Protein AF-0000000067677022 (afdb_homodimer)

Solvent-accessible surface area (backbone atoms only — not comparable to full-atom values): 11210 Å² total; per-residue (Å²): 133,85,70,71,52,58,65,55,53,49,49,49,46,52,51,55,62,59,59,67,65,65,51,44,78,61,62,55,52,41,90,62,63,55,85,82,88,74,63,55,87,58,47,39,29,38,32,46,54,55,82,84,65,71,48,88,48,81,46,36,34,38,30,34,81,89,43,72,43,28,34,55,38,46,41,64,68,52,53,52,34,52,50,51,52,51,49,53,50,48,52,50,19,58,64,52,58,103,135,85,71,71,52,58,66,55,53,50,50,49,46,52,51,56,62,59,58,68,65,64,51,44,79,64,60,54,53,41,89,59,63,54,86,81,87,75,62,54,88,58,46,40,28,37,32,45,54,56,78,84,64,70,48,89,49,81,46,36,32,39,30,34,82,90,42,74,42,28,34,57,39,46,41,64,68,54,54,51,36,52,50,50,52,50,50,52,49,49,51,49,19,58,65,53,59,101

Nearest PDB structures (foldseek):
  7t1e-assembly2_D  TM=8.995E-01  e=7.160E-05  Homo sapiens
  7sta-assembly3_C  TM=8.574E-01  e=5.242E-04  Homo sapiens
  2mp1-assembly1_A  TM=7.870E-01  e=3.294E-04  Homo sapiens
  4r9w-assembly1_B-2  TM=7.849E-01  e=3.361E-03  Homo sapiens
  6wzl-assembly1_F  TM=7.356E-01  e=2.630E-02  Macaca fascicularis

Sequence (196 aa):
EDMLPIRAVVVIALTVCLTANTSAAYRYCCRRYMIGRLPCSAIKGYSVPTVTEMCPINAIIIHTKKGKACTNPALKWVMDCVDRIRNKAWKIHQRSSQEDMLPIRAVVVIALTVCLTANTSAAYRYCCRRYMIGRLPCSAIKGYSVPTVTEMCPINAIIIHTKKGKACTNPALKWVMDCVDRIRNKAWKIHQRSSQ

pLDDT: mean 82.69, std 17.52, range [36.59, 98.56]

Structure (mmCIF, N/CA/C/O backbone):
data_AF-0000000067677022-model_v1
#
loop_
_entity.id
_entity.type
_entity.pdbx_description
1 polymer 'Chemokine interleukin-8-like domain-containing protein'
#
loop_
_atom_site.group_PDB
_atom_site.id
_atom_site.type_symbol
_atom_site.label_atom_id
_atom_site.label_alt_id
_atom_site.label_comp_id
_atom_site.label_asym_id
_atom_site.label_entity_id
_atom_site.label_seq_id
_atom_site.pdbx_PDB_ins_code
_atom_site.Cartn_x
_atom_site.Cartn_y
_atom_site.Cartn_z
_atom_site.occupancy
_atom_site.B_iso_or_equiv
_atom_site.auth_seq_id
_atom_site.auth_comp_id
_atom_site.auth_asym_id
_atom_site.auth_atom_id
_atom_site.pdbx_PDB_model_num
ATOM 1 N N . GLU A 1 1 ? -16.844 39.812 25.328 1 37.75 1 GLU A N 1
ATOM 2 C CA . GLU A 1 1 ? -17.031 38.406 25.109 1 37.75 1 GLU A CA 1
ATOM 3 C C . GLU A 1 1 ? -17.062 38.062 23.625 1 37.75 1 GLU A C 1
ATOM 5 O O . GLU A 1 1 ? -17.984 38.438 22.906 1 37.75 1 GLU A O 1
ATOM 10 N N . ASP A 1 2 ? -15.984 38.312 22.891 1 44.06 2 ASP A N 1
ATOM 11 C CA . ASP A 1 2 ? -15.656 38.344 21.469 1 44.06 2 ASP A CA 1
ATOM 12 C C . ASP A 1 2 ? -15.961 36.969 20.828 1 44.06 2 ASP A C 1
ATOM 14 O O . ASP A 1 2 ? -15.273 36 21.094 1 44.06 2 ASP A O 1
ATOM 18 N N . MET A 1 3 ? -17.297 36.594 20.75 1 47.19 3 MET A N 1
ATOM 19 C CA . MET A 1 3 ? -17.828 35.438 20.047 1 47.19 3 MET A CA 1
ATOM 20 C C . MET A 1 3 ? -17.234 35.312 18.641 1 47.19 3 MET A C 1
ATOM 22 O O . MET A 1 3 ? -17.344 36.281 17.844 1 47.19 3 MET A O 1
ATOM 26 N N . LEU A 1 4 ? -16.109 34.781 18.469 1 55.12 4 LEU A N 1
ATOM 27 C CA . LEU A 1 4 ? -15.711 34.469 17.109 1 55.12 4 LEU A CA 1
ATOM 28 C C . LEU A 1 4 ? -16.906 34 16.281 1 55.12 4 LEU A C 1
ATOM 30 O O . LEU A 1 4 ? -17.688 33.156 16.734 1 55.12 4 LEU A O 1
ATOM 34 N N . PRO A 1 5 ? -17.312 34.75 15.273 1 63.59 5 PRO A N 1
ATOM 35 C CA . PRO A 1 5 ? -18.562 34.531 14.531 1 63.59 5 PRO A CA 1
ATOM 36 C C . PRO A 1 5 ? -18.688 33.094 14.016 1 63.59 5 PRO A C 1
ATOM 38 O O . PRO A 1 5 ? -17.672 32.5 13.633 1 63.59 5 PRO A O 1
ATOM 41 N N . ILE A 1 6 ? -19.734 32.438 14.516 1 60.81 6 ILE A N 1
ATOM 42 C CA . ILE A 1 6 ? -20.156 31.094 14.109 1 60.81 6 ILE A CA 1
ATOM 43 C C . ILE A 1 6 ? -19.859 30.906 12.625 1 60.81 6 ILE A C 1
ATOM 45 O O . ILE A 1 6 ? -19.484 29.797 12.195 1 60.81 6 ILE A O 1
ATOM 49 N N . ARG A 1 7 ? -19.984 32.062 11.953 1 61.5 7 ARG A N 1
ATOM 50 C CA . ARG A 1 7 ? -19.719 32.031 10.523 1 61.5 7 ARG A CA 1
ATOM 51 C C . ARG A 1 7 ? -18.266 31.641 10.25 1 61.5 7 ARG A C 1
ATOM 53 O O . ARG A 1 7 ? -17.984 30.875 9.32 1 61.5 7 ARG A O 1
ATOM 60 N N . ALA A 1 8 ? -17.453 32.156 11.078 1 64.44 8 ALA A N 1
ATOM 61 C CA . ALA A 1 8 ? -16.031 31.875 10.883 1 64.44 8 ALA A CA 1
ATOM 62 C C . ALA A 1 8 ? -15.703 30.422 11.195 1 64.44 8 ALA A C 1
ATOM 64 O O . ALA A 1 8 ? -14.922 29.797 10.484 1 64.44 8 ALA A O 1
ATOM 65 N N . VAL A 1 9 ? -16.375 29.938 12.18 1 62.91 9 VAL A N 1
ATOM 66 C CA . VAL A 1 9 ? -16.109 28.562 12.594 1 62.91 9 VAL A CA 1
ATOM 67 C C . VAL A 1 9 ? -16.641 27.594 11.531 1 62.91 9 VAL A C 1
ATOM 69 O O . VAL A 1 9 ? -15.984 26.594 11.219 1 62.91 9 VAL A O 1
ATOM 72 N N . VAL A 1 10 ? -17.75 28.031 10.969 1 64.56 10 VAL A N 1
ATOM 73 C CA . VAL A 1 10 ? -18.344 27.172 9.953 1 64.56 10 VAL A CA 1
ATOM 74 C C . VAL A 1 10 ? -17.453 27.156 8.711 1 64.56 10 VAL A C 1
ATOM 76 O O . VAL A 1 10 ? -17.25 26.094 8.117 1 64.56 10 VAL A O 1
ATOM 79 N N . VAL A 1 11 ? -16.953 28.312 8.406 1 64.25 11 VAL A N 1
ATOM 80 C CA . VAL A 1 11 ? -16.109 28.406 7.223 1 64.25 11 VAL A CA 1
ATOM 81 C C . VAL A 1 11 ? -14.82 27.609 7.453 1 64.25 11 VAL A C 1
ATOM 83 O O . VAL A 1 11 ? -14.352 26.906 6.562 1 64.25 11 VAL A O 1
ATOM 86 N N . ILE A 1 12 ? -14.352 27.719 8.664 1 63.91 12 ILE A N 1
ATOM 87 C CA . ILE A 1 12 ? -13.109 27.016 8.961 1 63.91 12 ILE A CA 1
ATOM 88 C C . ILE A 1 12 ? -13.352 25.5 8.938 1 63.91 12 ILE A C 1
ATOM 90 O O . ILE A 1 12 ? -12.547 24.75 8.391 1 63.91 12 ILE A O 1
ATOM 94 N N . ALA A 1 13 ? -14.492 25.234 9.531 1 62.5 13 ALA A N 1
ATOM 95 C CA . ALA A 1 13 ? -14.812 23.812 9.547 1 62.5 13 ALA A CA 1
ATOM 96 C C . ALA A 1 13 ? -15 23.281 8.133 1 62.5 13 ALA A C 1
ATOM 98 O O . ALA A 1 13 ? -14.531 22.188 7.816 1 62.5 13 ALA A O 1
ATOM 99 N N . LEU A 1 14 ? -15.641 24.047 7.336 1 60.78 14 LEU A N 1
ATOM 100 C CA . LEU A 1 14 ? -15.883 23.625 5.961 1 60.78 14 LEU A CA 1
ATOM 101 C C . LEU A 1 14 ? -14.586 23.562 5.168 1 60.78 14 LEU A C 1
ATOM 103 O O . LEU A 1 14 ? -14.383 22.656 4.367 1 60.78 14 LEU A O 1
ATOM 107 N N . THR A 1 15 ? -13.719 24.531 5.379 1 62.25 15 THR A N 1
ATOM 108 C CA . THR A 1 15 ? -12.461 24.562 4.641 1 62.25 15 THR A CA 1
ATOM 109 C C . THR A 1 15 ? -11.555 23.406 5.047 1 62.25 15 THR A C 1
ATOM 111 O O . THR A 1 15 ? -10.883 22.812 4.207 1 62.25 15 THR A O 1
ATOM 114 N N . VAL A 1 16 ? -11.578 23.109 6.312 1 59.16 16 VAL A N 1
ATOM 115 C CA . VAL A 1 16 ? -10.711 22.031 6.789 1 59.16 16 VAL A CA 1
ATOM 116 C C . VAL A 1 16 ? -11.188 20.703 6.23 1 59.16 16 VAL A C 1
ATOM 118 O O . VAL A 1 16 ? -10.375 19.859 5.832 1 59.16 16 VAL A O 1
ATOM 121 N N . CYS A 1 17 ? -12.445 20.516 6.109 1 57.56 17 CYS A N 1
ATOM 122 C CA . CYS A 1 17 ? -13.016 19.266 5.594 1 57.56 17 CYS A CA 1
ATOM 123 C C . CYS A 1 17 ? -12.695 19.109 4.109 1 57.56 17 CYS A C 1
ATOM 125 O O . CYS A 1 17 ? -12.516 17.984 3.633 1 57.56 17 CYS A O 1
ATOM 127 N N . LEU A 1 18 ? -12.656 20.188 3.404 1 55.69 18 LEU A N 1
ATOM 128 C CA . LEU A 1 18 ? -12.422 20.125 1.967 1 55.69 18 LEU A CA 1
ATOM 129 C C . LEU A 1 18 ? -10.953 19.828 1.668 1 55.69 18 LEU A C 1
ATOM 131 O O . LEU A 1 18 ? -10.641 19.188 0.662 1 55.69 18 LEU A O 1
ATOM 135 N N . THR A 1 19 ? -10.07 20.266 2.412 1 53.69 19 THR A N 1
ATOM 136 C CA . THR A 1 19 ? -8.664 20.047 2.078 1 53.69 19 THR A CA 1
ATOM 137 C C . THR A 1 19 ? -8.234 18.641 2.449 1 53.69 19 THR A C 1
ATOM 139 O O . THR A 1 19 ? -7.137 18.203 2.09 1 53.69 19 THR A O 1
ATOM 142 N N . ALA A 1 20 ? -8.961 17.922 3.199 1 52.22 20 ALA A N 1
ATOM 143 C CA . ALA A 1 20 ? -8.539 16.594 3.637 1 52.22 20 ALA A CA 1
ATOM 144 C C . ALA A 1 20 ? -8.453 15.625 2.459 1 52.22 20 ALA A C 1
ATOM 146 O O . ALA A 1 20 ? -7.652 14.688 2.475 1 52.22 20 ALA A O 1
ATOM 147 N N . ASN A 1 21 ? -9.195 15.867 1.348 1 48.59 21 ASN A N 1
ATOM 148 C CA . ASN A 1 21 ? -9.227 14.891 0.268 1 48.59 21 ASN A CA 1
ATOM 149 C C . ASN A 1 21 ? -8.141 15.156 -0.767 1 48.59 21 ASN A C 1
ATOM 151 O O . ASN A 1 21 ? -7.945 14.367 -1.689 1 48.59 21 ASN A O 1
ATOM 155 N N . THR A 1 22 ? -7.723 16.328 -0.951 1 48.19 22 THR A N 1
ATOM 156 C CA . THR A 1 22 ? -6.879 16.625 -2.102 1 48.19 22 THR A CA 1
ATOM 157 C C . THR A 1 22 ? -5.527 15.93 -1.979 1 48.19 22 THR A C 1
ATOM 159 O O . THR A 1 22 ? -4.711 15.977 -2.9 1 48.19 22 THR A O 1
ATOM 162 N N . SER A 1 23 ? -5.148 15.383 -0.915 1 50.53 23 SER A N 1
ATOM 163 C CA . SER A 1 23 ? -3.779 14.938 -0.681 1 50.53 23 SER A CA 1
ATOM 164 C C . SER A 1 23 ? -3.486 13.633 -1.426 1 50.53 23 SER A C 1
ATOM 166 O O . SER A 1 23 ? -2.408 13.055 -1.273 1 50.53 23 SER A O 1
ATOM 168 N N . ALA A 1 24 ? -4.395 13.359 -2.287 1 50.84 24 ALA A N 1
ATOM 169 C CA . ALA A 1 24 ? -4.141 12.047 -2.877 1 50.84 24 ALA A CA 1
ATOM 170 C C . ALA A 1 24 ? -2.881 12.062 -3.736 1 50.84 24 ALA A C 1
ATOM 172 O O . ALA A 1 24 ? -2.088 11.117 -3.705 1 50.84 24 ALA A O 1
ATOM 173 N N . ALA A 1 25 ? -2.779 13.062 -4.805 1 50.62 25 ALA A N 1
ATOM 174 C CA . ALA A 1 25 ? -1.657 13.148 -5.738 1 50.62 25 ALA A CA 1
ATOM 175 C C . ALA A 1 25 ? -0.325 13.156 -4.996 1 50.62 25 ALA A C 1
ATOM 177 O O . ALA A 1 25 ? 0.608 12.445 -5.375 1 50.62 25 ALA A O 1
ATOM 178 N N . TYR A 1 26 ? -0.354 13.922 -3.941 1 56.69 26 TYR A N 1
ATOM 179 C CA . TYR A 1 26 ? 0.865 14.102 -3.16 1 56.69 26 TYR A CA 1
ATOM 180 C C . TYR A 1 26 ? 1.095 12.906 -2.236 1 56.69 26 TYR A C 1
ATOM 182 O O . TYR A 1 26 ? 2.188 12.742 -1.688 1 56.69 26 TYR A O 1
ATOM 190 N N . ARG A 1 27 ? 0.099 12.078 -2.537 1 73.69 27 ARG A N 1
ATOM 191 C CA . ARG A 1 27 ? 0.034 10.953 -1.607 1 73.69 27 ARG A CA 1
ATOM 192 C C . ARG A 1 27 ? 1.041 9.875 -1.985 1 73.69 27 ARG A C 1
ATOM 194 O O . ARG A 1 27 ? 1.564 9.172 -1.116 1 73.69 27 ARG A O 1
ATOM 201 N N . TYR A 1 28 ? 1.583 10.086 -3.322 1 84.94 28 TYR A N 1
ATOM 202 C CA . TYR A 1 28 ? 2.521 9.039 -3.721 1 84.94 28 TYR A CA 1
ATOM 203 C C . TYR A 1 28 ? 3.863 9.641 -4.129 1 84.94 28 TYR A C 1
ATOM 205 O O . TYR A 1 28 ? 4.492 9.18 -5.082 1 84.94 28 TYR A O 1
ATOM 213 N N . CYS A 1 29 ? 4.254 10.734 -3.619 1 87.94 29 CYS A N 1
ATOM 214 C CA . CYS A 1 29 ? 5.547 11.359 -3.859 1 87.94 29 CYS A CA 1
ATOM 215 C C . CYS A 1 29 ? 6.219 11.75 -2.547 1 87.94 29 CYS A C 1
ATOM 217 O O . CYS A 1 29 ? 5.586 12.352 -1.677 1 87.94 29 CYS A O 1
ATOM 219 N N . CYS A 1 30 ? 7.555 11.445 -2.549 1 91.19 30 CYS A N 1
ATOM 220 C CA . CYS A 1 30 ? 8.305 11.664 -1.319 1 91.19 30 CYS A CA 1
ATOM 221 C C . CYS A 1 30 ? 9.266 12.836 -1.471 1 91.19 30 CYS A C 1
ATOM 223 O O . CYS A 1 30 ? 9.836 13.047 -2.545 1 91.19 30 CYS A O 1
ATOM 225 N N . ARG A 1 31 ? 9.383 13.57 -0.47 1 91.62 31 ARG A N 1
ATOM 226 C CA . ARG A 1 31 ? 10.344 14.672 -0.457 1 91.62 31 ARG A CA 1
ATOM 227 C C . ARG A 1 31 ? 11.422 14.445 0.596 1 91.62 31 ARG A C 1
ATOM 229 O O . ARG A 1 31 ? 12.461 15.102 0.575 1 91.62 31 ARG A O 1
ATOM 236 N N . ARG A 1 32 ? 11.109 13.539 1.513 1 93.56 32 ARG A N 1
ATOM 237 C CA . ARG A 1 32 ? 12.047 13.195 2.57 1 93.56 32 ARG A CA 1
ATOM 238 C C . ARG A 1 32 ? 11.906 11.727 2.965 1 93.56 32 ARG A C 1
ATOM 240 O O . ARG A 1 32 ? 10.859 11.117 2.756 1 93.56 32 ARG A O 1
ATOM 247 N N . TYR A 1 33 ? 12.953 11.188 3.52 1 94.94 33 TYR A N 1
ATOM 248 C CA . TYR A 1 33 ? 12.93 9.82 4.008 1 94.94 33 TYR A CA 1
ATOM 249 C C . TYR A 1 33 ? 12.625 9.773 5.5 1 94.94 33 TYR A C 1
ATOM 251 O O . TYR A 1 33 ? 12.961 10.703 6.238 1 94.94 33 TYR A O 1
ATOM 259 N N . MET A 1 34 ? 11.898 8.703 5.848 1 95.12 34 MET A N 1
ATOM 260 C CA . MET A 1 34 ? 11.734 8.445 7.273 1 95.12 34 MET A CA 1
ATOM 261 C C . MET A 1 34 ? 13.078 8.219 7.949 1 95.12 34 MET A C 1
ATOM 263 O O . MET A 1 34 ? 14.016 7.723 7.32 1 95.12 34 MET A O 1
ATOM 267 N N . ILE A 1 35 ? 13.109 8.555 9.188 1 93.44 35 ILE A N 1
ATOM 268 C CA . ILE A 1 35 ? 14.32 8.328 9.961 1 93.44 35 ILE A CA 1
ATOM 269 C C . ILE A 1 35 ? 14.25 6.98 10.672 1 93.44 35 ILE A C 1
ATOM 271 O O . ILE A 1 35 ? 13.242 6.672 11.32 1 93.44 35 ILE A O 1
ATOM 275 N N . GLY A 1 36 ? 15.305 6.152 10.5 1 93.56 36 GLY A N 1
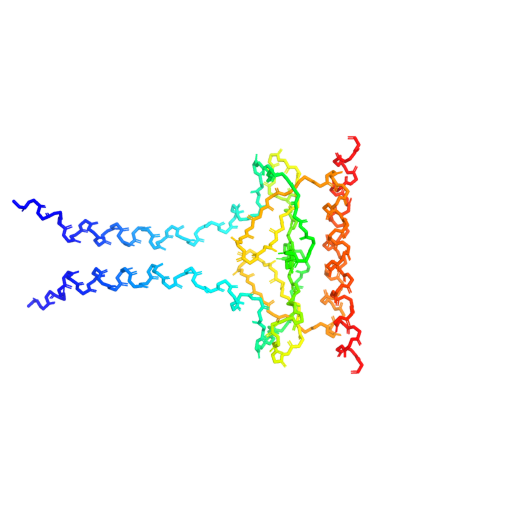ATOM 276 C CA . GLY A 1 36 ? 15.359 4.867 11.18 1 93.56 36 GLY A CA 1
ATOM 277 C C . GLY A 1 36 ? 14.789 3.73 10.359 1 93.56 36 GLY A C 1
ATOM 278 O O . GLY A 1 36 ? 14.734 3.816 9.125 1 93.56 36 GLY A O 1
ATOM 279 N N . ARG A 1 37 ? 14.688 2.531 11.148 1 93.88 37 ARG A N 1
ATOM 280 C CA . ARG A 1 37 ? 14.164 1.329 10.508 1 93.88 37 ARG A CA 1
ATOM 281 C C . ARG A 1 37 ? 12.93 0.809 11.242 1 93.88 37 ARG A C 1
ATOM 283 O O . ARG A 1 37 ? 12.766 1.058 12.438 1 93.88 37 ARG A O 1
ATOM 290 N N . LEU A 1 38 ? 11.984 0.223 10.484 1 95.44 38 LEU A N 1
ATOM 291 C CA . LEU A 1 38 ? 10.789 -0.416 11.031 1 95.44 38 LEU A CA 1
ATOM 292 C C . LEU A 1 38 ? 10.852 -1.929 10.844 1 95.44 38 LEU A C 1
ATOM 294 O O . LEU A 1 38 ? 11.359 -2.412 9.828 1 95.44 38 LEU A O 1
ATOM 298 N N . PRO A 1 39 ? 10.406 -2.568 11.961 1 95.94 39 PRO A N 1
ATOM 299 C CA . PRO A 1 39 ? 10.266 -4.008 11.734 1 95.94 39 PRO A CA 1
ATOM 300 C C . PRO A 1 39 ? 9.258 -4.328 10.633 1 95.94 39 PRO A C 1
ATOM 302 O O . PRO A 1 39 ? 8.227 -3.666 10.516 1 95.94 39 PRO A O 1
ATOM 305 N N . CYS A 1 40 ? 9.562 -5.289 9.828 1 96.81 40 CYS A N 1
ATOM 306 C CA . CYS A 1 40 ? 8.719 -5.664 8.703 1 96.81 40 CYS A CA 1
ATOM 307 C C . CYS A 1 40 ? 7.312 -6.027 9.18 1 96.81 40 CYS A C 1
ATOM 309 O O . CYS A 1 40 ? 6.34 -5.863 8.438 1 96.81 40 CYS A O 1
ATOM 311 N N . SER A 1 41 ? 7.207 -6.516 10.406 1 93.69 41 SER A N 1
ATOM 312 C CA . SER A 1 41 ? 5.914 -6.941 10.945 1 93.69 41 SER A CA 1
ATOM 313 C C . SER A 1 41 ? 4.973 -5.758 11.117 1 93.69 41 SER A C 1
ATOM 315 O O . SER A 1 41 ? 3.752 -5.93 11.164 1 93.69 41 SER A O 1
ATOM 317 N N . ALA A 1 42 ? 5.605 -4.59 11.234 1 93.62 42 ALA A N 1
ATOM 318 C CA . ALA A 1 42 ? 4.797 -3.389 11.414 1 93.62 42 ALA A CA 1
ATOM 319 C C . ALA A 1 42 ? 4.305 -2.852 10.078 1 93.62 42 ALA A C 1
ATOM 321 O O . ALA A 1 42 ? 3.475 -1.938 10.031 1 93.62 42 ALA A O 1
ATOM 322 N N . ILE A 1 43 ? 4.773 -3.334 9.016 1 95.38 43 ILE A N 1
ATOM 323 C CA . ILE A 1 43 ? 4.469 -2.84 7.676 1 95.38 43 ILE A CA 1
ATOM 324 C C . ILE A 1 43 ? 3.383 -3.703 7.043 1 95.38 43 ILE A C 1
ATOM 326 O O . ILE A 1 43 ? 3.533 -4.922 6.934 1 95.38 43 ILE A O 1
ATOM 330 N N . LYS A 1 44 ? 2.287 -3.076 6.605 1 93.94 44 LYS A N 1
ATOM 331 C CA . LYS A 1 44 ? 1.133 -3.787 6.066 1 93.94 44 LYS A CA 1
ATOM 332 C C . LYS A 1 44 ? 1.187 -3.842 4.539 1 93.94 44 LYS A C 1
ATOM 334 O O . LYS A 1 44 ? 0.527 -4.68 3.92 1 93.94 44 LYS A O 1
ATOM 339 N N . GLY A 1 45 ? 1.908 -3.008 3.959 1 96.25 45 GLY A N 1
ATOM 340 C CA . GLY A 1 45 ? 1.99 -2.859 2.516 1 96.25 45 GLY A CA 1
ATOM 341 C C . GLY A 1 45 ? 2.893 -1.719 2.082 1 96.25 45 GLY A C 1
ATOM 342 O O . GLY A 1 45 ? 3.613 -1.146 2.902 1 96.25 45 GLY A O 1
ATOM 343 N N . TYR A 1 46 ? 2.902 -1.459 0.81 1 96.5 46 TYR A N 1
ATOM 344 C CA . TYR A 1 46 ? 3.74 -0.383 0.291 1 96.5 46 TYR A CA 1
ATOM 345 C C . TYR A 1 46 ? 3.242 0.087 -1.071 1 96.5 46 TYR A C 1
ATOM 347 O O . TYR A 1 46 ? 2.404 -0.569 -1.692 1 96.5 46 TYR A O 1
ATOM 355 N N . SER A 1 47 ? 3.686 1.239 -1.38 1 95.81 47 SER A N 1
ATOM 356 C CA . SER A 1 47 ? 3.432 1.808 -2.699 1 95.81 47 SER A CA 1
ATOM 357 C C . SER A 1 47 ? 4.719 2.314 -3.342 1 95.81 47 SER A C 1
ATOM 359 O O . SER A 1 47 ? 5.66 2.695 -2.641 1 95.81 47 SER A O 1
ATOM 361 N N . VAL A 1 48 ? 4.746 2.252 -4.582 1 95.25 48 VAL A N 1
ATOM 362 C CA . VAL A 1 48 ? 5.879 2.727 -5.375 1 95.25 48 VAL A CA 1
ATOM 363 C C . VAL A 1 48 ? 5.422 3.854 -6.301 1 95.25 48 VAL A C 1
ATOM 365 O O . VAL A 1 48 ? 4.473 3.688 -7.07 1 95.25 48 VAL A O 1
ATOM 368 N N . PRO A 1 49 ? 6.047 5.109 -6.102 1 85.81 49 PRO A N 1
ATOM 369 C CA . PRO A 1 49 ? 5.695 6.223 -6.988 1 85.81 49 PRO A CA 1
ATOM 370 C C . PRO A 1 49 ? 5.938 5.902 -8.461 1 85.81 49 PRO A C 1
ATOM 372 O O . PRO A 1 49 ? 6.898 5.199 -8.797 1 85.81 49 PRO A O 1
ATOM 375 N N . THR A 1 50 ? 5.082 6.289 -9.258 1 76.56 50 THR A N 1
ATOM 376 C CA . THR A 1 50 ? 5.234 6.121 -10.703 1 76.56 50 THR A CA 1
ATOM 377 C C . THR A 1 50 ? 6.191 7.168 -11.266 1 76.56 50 THR A C 1
ATOM 379 O O . THR A 1 50 ? 6.359 8.242 -10.688 1 76.56 50 THR A O 1
ATOM 382 N N . VAL A 1 51 ? 6.816 6.727 -12.297 1 68.62 51 VAL A N 1
ATOM 383 C CA . VAL A 1 51 ? 7.773 7.59 -12.977 1 68.62 51 VAL A CA 1
ATOM 384 C C . VAL A 1 51 ? 7.098 8.898 -13.383 1 68.62 51 VAL A C 1
ATOM 386 O O . VAL A 1 51 ? 7.742 9.945 -13.438 1 68.62 51 VAL A O 1
ATOM 389 N N . THR A 1 52 ? 5.848 8.742 -13.492 1 66.94 52 THR A N 1
ATOM 390 C CA . THR A 1 52 ? 5.148 9.914 -14.008 1 66.94 52 THR A CA 1
ATOM 391 C C . THR A 1 52 ? 5.078 11.016 -12.953 1 66.94 52 THR A C 1
ATOM 393 O O . THR A 1 52 ? 4.863 12.188 -13.273 1 66.94 52 THR A O 1
ATOM 396 N N . GLU A 1 53 ? 5.348 10.805 -11.812 1 71.56 53 GLU A N 1
ATOM 397 C CA . GLU A 1 53 ? 5.184 11.766 -10.719 1 71.56 53 GLU A CA 1
ATOM 398 C C . GLU A 1 53 ? 6.414 12.656 -10.578 1 71.56 53 GLU A C 1
ATOM 400 O O . GLU A 1 53 ? 6.352 13.719 -9.953 1 71.56 53 GLU A O 1
ATOM 405 N N . MET A 1 54 ? 7.414 12.516 -11.367 1 81 54 MET A N 1
ATOM 406 C CA . MET A 1 54 ? 8.625 13.328 -11.312 1 81 54 MET A CA 1
ATOM 407 C C . MET A 1 54 ? 8.945 13.742 -9.883 1 81 54 MET A C 1
ATOM 409 O O . MET A 1 54 ? 9.117 14.93 -9.602 1 81 54 M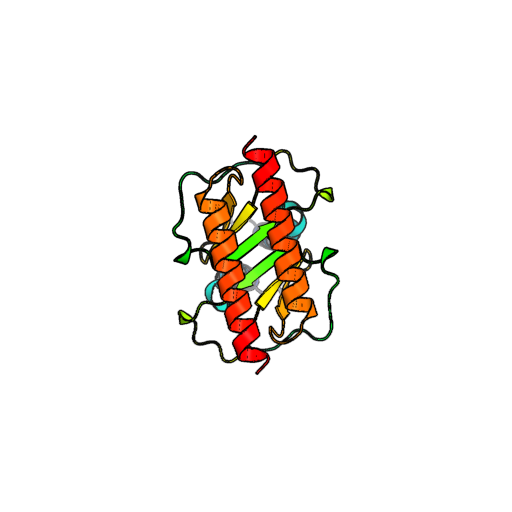ET A O 1
ATOM 413 N N . CYS A 1 55 ? 9.008 12.867 -8.945 1 87.69 55 CYS A N 1
ATOM 414 C CA . CYS A 1 55 ? 9.312 13.102 -7.539 1 87.69 55 CYS A CA 1
ATOM 415 C C . CYS A 1 55 ? 10.781 13.453 -7.344 1 87.69 55 CYS A C 1
ATOM 417 O O . CYS A 1 55 ? 11.641 12.992 -8.094 1 87.69 55 CYS A O 1
ATOM 419 N N . PRO A 1 56 ? 11.141 14.289 -6.445 1 89.75 56 PRO A N 1
ATOM 420 C CA . PRO A 1 56 ? 12.516 14.734 -6.254 1 89.75 56 PRO A CA 1
ATOM 421 C C . PRO A 1 56 ? 13.453 13.609 -5.816 1 89.75 56 PRO A C 1
ATOM 423 O O . PRO A 1 56 ? 14.656 13.672 -6.055 1 89.75 56 PRO A O 1
ATOM 426 N N . ILE A 1 57 ? 12.93 12.57 -5.145 1 92.38 57 ILE A N 1
ATOM 427 C CA . ILE A 1 57 ? 13.781 11.477 -4.68 1 92.38 57 ILE A CA 1
ATOM 428 C C . ILE A 1 57 ? 13.133 10.141 -5.027 1 92.38 57 ILE A C 1
ATOM 430 O O . ILE A 1 57 ? 11.906 10.047 -5.137 1 92.38 57 ILE A O 1
ATOM 434 N N . ASN A 1 58 ? 13.953 9.133 -5.203 1 93.56 58 ASN A N 1
ATOM 435 C CA . ASN A 1 58 ? 13.469 7.75 -5.246 1 93.56 58 ASN A CA 1
ATOM 436 C C . ASN A 1 58 ? 13.039 7.266 -3.867 1 93.56 58 ASN A C 1
ATOM 438 O O . ASN A 1 58 ? 13.703 7.559 -2.867 1 93.56 58 ASN A O 1
ATOM 442 N N . ALA A 1 59 ? 11.867 6.602 -3.803 1 95.62 59 ALA A N 1
ATOM 443 C CA . ALA A 1 59 ? 11.406 6.152 -2.492 1 95.62 59 ALA A CA 1
ATOM 444 C C . ALA A 1 59 ? 10.453 4.969 -2.625 1 95.62 59 ALA A C 1
ATOM 446 O O . ALA A 1 59 ? 9.883 4.738 -3.693 1 95.62 59 ALA A O 1
ATOM 447 N N . ILE A 1 60 ? 10.375 4.23 -1.657 1 96.44 60 ILE A N 1
ATOM 448 C CA . ILE A 1 60 ? 9.297 3.273 -1.414 1 96.44 60 ILE A CA 1
ATOM 449 C C . ILE A 1 60 ? 8.461 3.73 -0.221 1 96.44 60 ILE A C 1
ATOM 451 O O . ILE A 1 60 ? 9 4.031 0.846 1 96.44 60 ILE A O 1
ATOM 455 N N . ILE A 1 61 ? 7.211 3.865 -0.452 1 96.12 61 ILE A N 1
ATOM 456 C CA . ILE A 1 61 ? 6.312 4.324 0.602 1 96.12 61 ILE A CA 1
ATOM 457 C C . ILE A 1 61 ? 5.734 3.123 1.346 1 96.12 61 ILE A C 1
ATOM 459 O O . ILE A 1 61 ? 4.961 2.346 0.778 1 96.12 61 ILE A O 1
ATOM 463 N N . ILE A 1 62 ? 6.125 2.975 2.602 1 96.25 62 ILE A N 1
ATOM 464 C CA . ILE A 1 62 ? 5.605 1.864 3.393 1 96.25 62 ILE A CA 1
ATOM 465 C C . ILE A 1 62 ? 4.332 2.299 4.121 1 96.25 62 ILE A C 1
ATOM 467 O O . ILE A 1 62 ? 4.199 3.461 4.508 1 96.25 62 ILE A O 1
ATOM 471 N N . HIS A 1 63 ? 3.402 1.389 4.273 1 93.44 63 HIS A N 1
ATOM 472 C CA . HIS A 1 63 ? 2.135 1.604 4.961 1 93.44 63 HIS A CA 1
ATOM 473 C C . HIS A 1 63 ? 2.096 0.856 6.289 1 93.44 63 HIS A C 1
ATOM 475 O O . HIS A 1 63 ? 2.303 -0.358 6.332 1 93.44 63 HIS A O 1
ATOM 481 N N . THR A 1 64 ? 1.881 1.579 7.328 1 92.25 64 THR A N 1
ATOM 482 C CA . THR A 1 64 ? 1.722 0.999 8.656 1 92.25 64 THR A CA 1
ATOM 483 C C . THR A 1 64 ? 0.366 1.371 9.25 1 92.25 64 THR A C 1
ATOM 485 O O . THR A 1 64 ? -0.365 2.184 8.68 1 92.25 64 THR A O 1
ATOM 488 N N . LYS A 1 65 ? 0.067 0.745 10.328 1 86.44 65 LYS A N 1
ATOM 489 C CA . LYS A 1 65 ? -1.166 1.099 11.031 1 86.44 65 LYS A CA 1
ATOM 490 C C . LYS A 1 65 ? -1.169 2.57 11.43 1 86.44 65 LYS A C 1
ATOM 492 O O . LYS A 1 65 ? -2.229 3.193 11.516 1 86.44 65 LYS A O 1
ATOM 497 N N . LYS A 1 66 ? 0.066 3.113 11.594 1 85 66 LYS A N 1
ATOM 498 C CA . LYS A 1 66 ? 0.212 4.484 12.07 1 85 66 LYS A CA 1
ATOM 499 C C . LYS A 1 66 ? 0.261 5.473 10.906 1 85 66 LYS A C 1
ATOM 501 O O . LYS A 1 66 ? 0.296 6.684 11.109 1 85 66 LYS A O 1
ATOM 506 N N . GLY A 1 67 ? 0.291 5.066 9.719 1 87.12 67 GLY A N 1
ATOM 507 C CA . GLY A 1 67 ? 0.36 5.934 8.555 1 87.12 67 GLY A CA 1
ATOM 508 C C . GLY A 1 67 ? 1.392 5.48 7.539 1 87.12 67 GLY A C 1
ATOM 509 O O . GLY A 1 67 ? 1.783 4.312 7.52 1 87.12 67 GLY A O 1
ATOM 510 N N . LYS A 1 68 ? 1.662 6.402 6.645 1 90.06 68 LYS A N 1
ATOM 511 C CA . LYS A 1 68 ? 2.633 6.137 5.586 1 90.06 68 LYS A CA 1
ATOM 512 C C . LYS A 1 68 ? 3.984 6.77 5.91 1 90.06 68 LYS A C 1
ATOM 514 O O . LYS A 1 68 ? 4.055 7.738 6.668 1 90.06 68 LYS A O 1
ATOM 519 N N . ALA A 1 69 ? 5.055 6.191 5.375 1 93.56 69 ALA A N 1
ATOM 520 C CA . ALA A 1 69 ? 6.402 6.727 5.539 1 93.56 69 ALA A CA 1
ATOM 521 C C . ALA A 1 69 ? 7.242 6.488 4.289 1 93.56 69 ALA A C 1
ATOM 523 O O . ALA A 1 69 ? 7.184 5.41 3.691 1 93.56 69 ALA A O 1
ATOM 524 N N . CYS A 1 70 ? 7.961 7.438 3.928 1 95.31 70 CYS A N 1
ATOM 525 C CA . CYS A 1 70 ? 8.859 7.32 2.787 1 95.31 70 CYS A CA 1
ATOM 526 C C . CYS A 1 70 ? 10.188 6.688 3.201 1 95.31 70 CYS A C 1
ATOM 528 O O . CYS A 1 70 ? 10.859 7.188 4.105 1 95.31 70 CYS A O 1
ATOM 530 N N . THR A 1 71 ? 10.555 5.602 2.594 1 96.81 71 THR A N 1
ATOM 531 C CA . THR A 1 71 ? 11.789 4.91 2.943 1 96.81 71 THR A CA 1
ATOM 532 C C . THR A 1 71 ? 12.797 4.984 1.799 1 96.81 71 THR A C 1
ATOM 534 O O . THR A 1 71 ? 12.414 5.102 0.633 1 96.81 71 THR A O 1
ATOM 537 N N . ASN A 1 72 ? 14.102 4.953 2.176 1 96.56 72 ASN A N 1
ATOM 538 C CA . ASN A 1 72 ? 15.203 4.895 1.215 1 96.56 72 ASN A CA 1
ATOM 539 C C . ASN A 1 72 ? 15.32 3.508 0.588 1 96.56 72 ASN A C 1
ATOM 541 O O . ASN A 1 72 ? 15.672 2.543 1.271 1 96.56 72 ASN A O 1
ATOM 545 N N . PRO A 1 73 ? 15.078 3.43 -0.78 1 96.88 73 PRO A N 1
ATOM 546 C CA . PRO A 1 73 ? 15.078 2.109 -1.416 1 96.88 73 PRO A CA 1
ATOM 547 C C . PRO A 1 73 ? 16.469 1.485 -1.485 1 96.88 73 PRO A C 1
ATOM 549 O O . PRO A 1 73 ? 16.594 0.294 -1.776 1 96.88 73 PRO A O 1
ATOM 552 N N . ALA A 1 74 ? 17.469 2.242 -1.213 1 97.19 74 ALA A N 1
ATOM 553 C CA . ALA A 1 74 ? 18.828 1.731 -1.241 1 97.19 74 ALA A CA 1
ATOM 554 C C . ALA A 1 74 ? 19.109 0.836 -0.037 1 97.19 74 ALA A C 1
ATOM 556 O O . ALA A 1 74 ? 20.062 0.065 -0.037 1 97.19 74 ALA A O 1
ATOM 557 N N . LEU A 1 75 ? 18.375 1.024 0.967 1 97.25 75 LEU A N 1
ATOM 558 C CA . LEU A 1 75 ? 18.594 0.264 2.195 1 97.25 75 LEU A CA 1
ATOM 559 C C . LEU A 1 75 ? 18.094 -1.169 2.037 1 97.25 75 LEU A C 1
ATOM 561 O O . LEU A 1 75 ? 16.922 -1.392 1.706 1 97.25 75 LEU A O 1
ATOM 565 N N . LYS A 1 76 ? 18.812 -2.098 2.424 1 96.81 76 LYS A N 1
ATOM 566 C CA . LYS A 1 76 ? 18.516 -3.514 2.223 1 96.81 76 LYS A CA 1
ATOM 567 C C . LYS A 1 76 ? 17.281 -3.934 2.998 1 96.81 76 LYS A C 1
ATOM 569 O O . LYS A 1 76 ? 16.484 -4.75 2.521 1 96.81 76 LYS A O 1
ATOM 574 N N . TRP A 1 77 ? 17.156 -3.414 4.203 1 97.5 77 TRP A N 1
ATOM 575 C CA . TRP A 1 77 ? 16.031 -3.852 5.016 1 97.5 77 TRP A CA 1
ATOM 576 C C . TRP A 1 77 ? 14.711 -3.484 4.355 1 97.5 77 TRP A C 1
ATOM 578 O O . TRP A 1 77 ? 13.695 -4.16 4.562 1 97.5 77 TRP A O 1
ATOM 588 N N . VAL A 1 78 ? 14.68 -2.357 3.658 1 97.94 78 VAL A N 1
ATOM 589 C CA . VAL A 1 78 ? 13.461 -1.939 2.965 1 97.94 78 VAL A CA 1
ATOM 590 C C . VAL A 1 78 ? 13.07 -2.99 1.928 1 97.94 78 VAL A C 1
ATOM 592 O O . VAL A 1 78 ? 11.93 -3.439 1.892 1 97.94 78 VAL A O 1
ATOM 595 N N . MET A 1 79 ? 14.016 -3.426 1.102 1 97.94 79 MET A N 1
ATOM 596 C CA . MET A 1 79 ? 13.742 -4.41 0.06 1 97.94 79 MET A CA 1
ATOM 597 C C . MET A 1 79 ? 13.422 -5.77 0.67 1 97.94 79 MET A C 1
ATOM 599 O O . MET A 1 79 ? 12.594 -6.516 0.133 1 97.94 79 MET A O 1
ATOM 603 N N . ASP A 1 80 ? 14.047 -6.059 1.826 1 98.12 80 ASP A N 1
ATOM 604 C CA . ASP A 1 80 ? 13.703 -7.281 2.541 1 98.12 80 ASP A CA 1
ATOM 605 C C . ASP A 1 80 ? 12.227 -7.281 2.936 1 98.12 80 ASP A C 1
ATOM 607 O O . ASP A 1 80 ? 11.547 -8.305 2.818 1 98.12 80 ASP A O 1
ATOM 611 N N . CYS A 1 81 ? 11.766 -6.188 3.371 1 98.25 81 CYS A N 1
ATOM 612 C CA . CYS A 1 81 ? 10.367 -6.078 3.771 1 98.25 81 CYS A CA 1
ATOM 613 C C . CYS A 1 81 ? 9.445 -6.191 2.564 1 98.25 81 CYS A C 1
ATOM 615 O O . CYS A 1 81 ? 8.391 -6.816 2.645 1 98.25 81 CYS A O 1
ATOM 617 N N . VAL A 1 82 ? 9.828 -5.562 1.457 1 98.44 82 VAL A N 1
ATOM 618 C CA . VAL A 1 82 ? 9.078 -5.668 0.209 1 98.44 82 VAL A CA 1
ATOM 619 C C . VAL A 1 82 ? 8.906 -7.141 -0.167 1 98.44 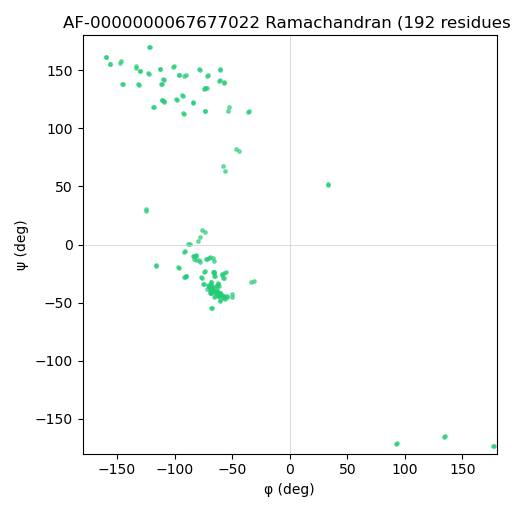82 VAL A C 1
ATOM 621 O O . VAL A 1 82 ? 7.801 -7.578 -0.483 1 98.44 82 VAL A O 1
ATOM 624 N N . ASP A 1 83 ? 9.969 -7.875 -0.048 1 98.56 83 ASP A N 1
ATOM 625 C CA . ASP A 1 83 ? 9.93 -9.289 -0.407 1 98.56 83 ASP A CA 1
ATOM 626 C C . ASP A 1 83 ? 9.078 -10.086 0.577 1 98.56 83 ASP A C 1
ATOM 628 O O . ASP A 1 83 ? 8.375 -11.016 0.183 1 98.56 83 ASP A O 1
ATOM 632 N N . ARG A 1 84 ? 9.141 -9.734 1.812 1 98 84 ARG A N 1
ATOM 633 C CA . ARG A 1 84 ? 8.32 -10.406 2.812 1 98 84 ARG A CA 1
ATOM 634 C C . ARG A 1 84 ? 6.84 -10.188 2.545 1 98 84 ARG A C 1
ATOM 636 O O . ARG A 1 84 ? 6.035 -11.117 2.664 1 98 84 ARG A O 1
ATOM 643 N N . ILE A 1 85 ? 6.512 -9 2.199 1 97.88 85 ILE A N 1
ATOM 644 C CA . ILE A 1 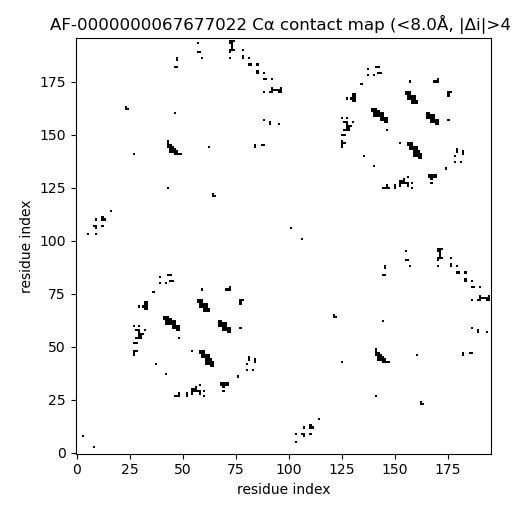85 ? 5.117 -8.68 1.914 1 97.88 85 ILE A CA 1
ATOM 645 C C . ILE A 1 85 ? 4.656 -9.445 0.673 1 97.88 85 ILE A C 1
ATOM 647 O O . ILE A 1 85 ? 3.545 -9.977 0.642 1 97.88 85 ILE A O 1
ATOM 651 N N . ARG A 1 86 ? 5.496 -9.438 -0.348 1 98.06 86 ARG A N 1
ATOM 652 C CA . ARG A 1 86 ? 5.168 -10.195 -1.551 1 98.06 86 ARG A CA 1
ATOM 653 C C . ARG A 1 86 ? 4.945 -11.672 -1.225 1 98.06 86 ARG A C 1
ATOM 655 O O . ARG A 1 86 ? 4.02 -12.297 -1.751 1 98.06 86 ARG A O 1
ATOM 662 N N . ASN A 1 87 ? 5.816 -12.219 -0.405 1 97.81 87 ASN A N 1
ATOM 663 C CA . ASN A 1 87 ? 5.68 -13.617 -0.003 1 97.81 87 ASN A CA 1
ATOM 664 C C . ASN A 1 87 ? 4.367 -13.859 0.74 1 97.81 87 ASN A C 1
ATOM 666 O O . ASN A 1 87 ? 3.725 -14.891 0.553 1 97.81 87 ASN A O 1
ATOM 670 N N . LYS A 1 88 ? 4.027 -12.992 1.599 1 96.44 88 LYS A N 1
ATOM 671 C CA . LYS A 1 88 ? 2.738 -13.086 2.279 1 96.44 88 LYS A CA 1
ATOM 672 C C . LYS A 1 88 ? 1.587 -13.094 1.278 1 96.44 88 LYS A C 1
ATOM 674 O O . LYS A 1 88 ? 0.662 -13.898 1.394 1 96.44 88 LYS A O 1
ATOM 679 N N . ALA A 1 89 ? 1.682 -12.18 0.332 1 97.19 89 ALA A N 1
ATOM 680 C CA . ALA A 1 89 ? 0.66 -12.117 -0.709 1 97.19 89 ALA A CA 1
ATOM 681 C C . ALA A 1 89 ? 0.591 -13.422 -1.492 1 97.19 89 ALA A C 1
ATOM 683 O O . ALA A 1 89 ? -0.497 -13.898 -1.828 1 97.19 89 ALA A O 1
ATOM 684 N N . TRP A 1 90 ? 1.726 -13.961 -1.819 1 97.12 90 TRP A N 1
ATOM 685 C CA . TRP A 1 90 ? 1.819 -15.219 -2.555 1 97.12 90 TRP A CA 1
ATOM 686 C C . TRP A 1 90 ? 1.17 -16.359 -1.775 1 97.12 90 TRP A C 1
ATOM 688 O O . TRP A 1 90 ? 0.446 -17.172 -2.348 1 97.12 90 TRP A O 1
ATOM 698 N N . LYS A 1 91 ? 1.438 -16.422 -0.481 1 96 91 LYS A N 1
ATOM 699 C CA . LYS A 1 91 ? 0.856 -17.469 0.36 1 96 91 LYS A CA 1
ATOM 700 C C . LYS A 1 91 ? -0.667 -17.359 0.385 1 96 91 LYS A C 1
ATOM 702 O O . LYS A 1 91 ? -1.363 -18.375 0.308 1 96 91 LYS A O 1
ATOM 707 N N . ILE A 1 92 ? -1.154 -16.156 0.525 1 94.31 92 ILE A N 1
ATOM 708 C CA . ILE A 1 92 ? -2.6 -15.969 0.531 1 94.31 92 ILE A CA 1
ATOM 709 C C . ILE A 1 92 ? -3.184 -16.391 -0.815 1 94.31 92 ILE A C 1
ATOM 711 O O . ILE A 1 92 ? -4.25 -17 -0.871 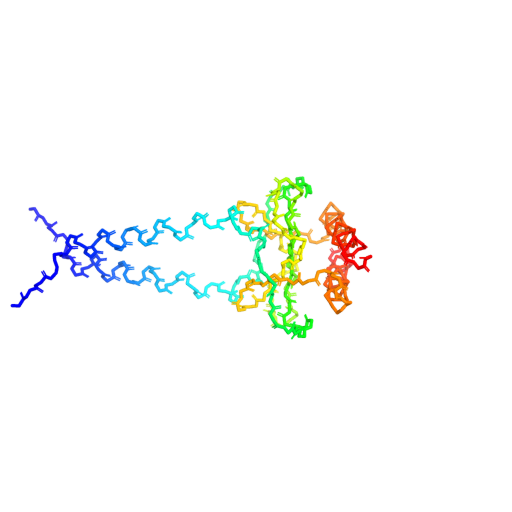1 94.31 92 ILE A O 1
ATOM 715 N N . HIS A 1 93 ? -2.457 -15.984 -1.896 1 95.62 93 HIS A N 1
ATOM 716 C CA . HIS A 1 93 ? -2.867 -16.391 -3.236 1 95.62 93 HIS A CA 1
ATOM 717 C C . HIS A 1 93 ? -2.951 -17.906 -3.354 1 95.62 93 HIS A C 1
ATOM 719 O O . HIS A 1 93 ? -3.936 -18.438 -3.869 1 95.62 93 HIS A O 1
ATOM 725 N N . GLN A 1 94 ? -1.93 -18.656 -2.869 1 94.56 94 GLN A N 1
ATOM 726 C CA . GLN A 1 94 ? -1.868 -20.125 -2.926 1 94.56 94 GLN A CA 1
ATOM 727 C C . GLN A 1 94 ? -3.021 -20.75 -2.15 1 94.56 94 GLN A C 1
ATOM 729 O O . GLN A 1 94 ? -3.621 -21.734 -2.602 1 94.56 94 GLN A O 1
ATOM 734 N N . ARG A 1 95 ? -3.404 -20.141 -1.066 1 92.44 95 ARG A N 1
ATOM 735 C CA . ARG A 1 95 ? -4.465 -20.672 -0.208 1 92.44 95 ARG A CA 1
ATOM 736 C C . ARG A 1 95 ? -5.84 -20.406 -0.814 1 92.44 95 ARG A C 1
ATOM 738 O O . ARG A 1 95 ? -6.773 -21.188 -0.599 1 92.44 95 ARG A O 1
ATOM 745 N N . SER A 1 96 ? -5.867 -19.359 -1.551 1 93 96 SER A N 1
ATOM 746 C CA . SER A 1 96 ? -7.164 -18.969 -2.08 1 93 96 SER A CA 1
ATOM 747 C C . SER A 1 96 ? -7.438 -19.609 -3.434 1 93 96 SER A C 1
ATOM 749 O O . SER A 1 96 ? -8.586 -19.672 -3.881 1 93 96 SER A O 1
ATOM 751 N N . SER A 1 97 ? -6.387 -19.922 -4.172 1 86.69 97 SER A N 1
ATOM 752 C CA . SER A 1 97 ? -6.531 -20.531 -5.492 1 86.69 97 SER A CA 1
ATOM 753 C C . SER A 1 97 ? -6.758 -22.031 -5.387 1 86.69 97 SER A C 1
ATOM 755 O O . SER A 1 97 ? -7.031 -22.703 -6.391 1 86.69 97 SER A O 1
ATOM 757 N N . GLN A 1 98 ? -6.637 -22.719 -4.258 1 77 98 GLN A N 1
ATOM 758 C CA . GLN A 1 98 ? -6.93 -24.125 -4.07 1 77 98 GLN A CA 1
ATOM 759 C C . GLN A 1 98 ? -8.43 -24.375 -3.92 1 77 98 GLN A C 1
ATOM 761 O O . GLN A 1 98 ? -9.156 -23.5 -3.449 1 77 98 GLN A O 1
ATOM 766 N N . GLU B 1 1 ? -37.312 31.859 10.297 1 36.59 1 GLU B N 1
ATOM 767 C CA . GLU B 1 1 ? -35.969 31.734 9.75 1 36.59 1 GLU B CA 1
ATOM 768 C C . GLU B 1 1 ? -35.094 30.875 10.648 1 36.59 1 GLU B C 1
ATOM 770 O O . GLU B 1 1 ? -34.781 31.266 11.773 1 36.59 1 GLU B O 1
ATOM 775 N N . ASP B 1 2 ? -35.406 29.609 10.836 1 45.03 2 ASP B N 1
ATOM 776 C CA . ASP B 1 2 ? -35 28.516 11.703 1 45.03 2 ASP B CA 1
ATOM 777 C C . ASP B 1 2 ? -33.5 28.266 11.602 1 45.03 2 ASP B C 1
ATOM 779 O O . ASP B 1 2 ? -33 27.781 10.578 1 45.03 2 ASP B O 1
ATOM 783 N N . MET B 1 3 ? -32.656 29.281 12 1 47.22 3 MET B N 1
ATOM 784 C CA . MET B 1 3 ? -31.188 29.219 12.133 1 47.22 3 MET B CA 1
ATOM 785 C C . MET B 1 3 ? -30.781 27.922 12.836 1 47.22 3 MET B C 1
ATOM 787 O O . MET B 1 3 ? -31.234 27.641 13.945 1 47.22 3 MET B O 1
ATOM 791 N N . LEU B 1 4 ? -30.734 26.875 12.18 1 55.22 4 LEU B N 1
ATOM 792 C CA . LEU B 1 4 ? -30.094 25.719 12.805 1 55.22 4 LEU B CA 1
ATOM 793 C C . LEU B 1 4 ? -28.922 26.156 13.672 1 55.22 4 LEU B C 1
ATOM 795 O O . LEU B 1 4 ? -28.109 26.984 13.258 1 55.22 4 LEU B O 1
ATOM 799 N N . PRO B 1 5 ? -29.016 25.953 14.984 1 62.75 5 PRO B N 1
ATOM 800 C CA . PRO B 1 5 ? -28.062 26.516 15.945 1 62.75 5 PRO B CA 1
ATOM 801 C C . PRO B 1 5 ? -26.609 26.188 15.617 1 62.75 5 PRO B C 1
ATOM 803 O O . PRO B 1 5 ? -26.312 25.078 15.164 1 62.75 5 PRO B O 1
ATOM 806 N N . ILE B 1 6 ? -25.875 27.312 15.305 1 61.28 6 ILE B N 1
ATOM 807 C CA . ILE B 1 6 ? -24.438 27.297 15.078 1 61.28 6 ILE B CA 1
ATOM 808 C C . ILE B 1 6 ? -23.781 26.203 15.914 1 61.28 6 ILE B C 1
ATOM 810 O O . ILE B 1 6 ? -22.828 25.562 15.477 1 61.28 6 ILE B O 1
ATOM 814 N N . ARG B 1 7 ? -24.469 26.016 17.094 1 62.38 7 ARG B N 1
ATOM 815 C CA . ARG B 1 7 ? -23.938 25 17.984 1 62.38 7 ARG B CA 1
ATOM 816 C C . ARG B 1 7 ? -24.031 23.609 17.328 1 62.38 7 ARG B C 1
ATOM 818 O O . ARG B 1 7 ? -23.109 22.797 17.469 1 62.38 7 ARG B O 1
ATOM 825 N N . ALA B 1 8 ? -25.062 23.453 16.625 1 64.56 8 ALA B N 1
ATOM 826 C CA . ALA B 1 8 ? -25.281 22.156 16 1 64.56 8 ALA B CA 1
ATOM 827 C C . ALA B 1 8 ? -24.297 21.922 14.852 1 64.56 8 ALA B C 1
ATOM 829 O O . ALA B 1 8 ? -23.766 20.828 14.695 1 64.56 8 ALA B O 1
ATOM 830 N N . VAL B 1 9 ? -24.062 22.984 14.172 1 61.97 9 VAL B N 1
ATOM 831 C CA . VAL B 1 9 ? -23.172 22.875 13.023 1 61.97 9 VAL B CA 1
ATOM 832 C C . VAL B 1 9 ? -21.734 22.625 13.5 1 61.97 9 VAL B C 1
ATOM 834 O O . VAL B 1 9 ? -21.016 21.828 12.906 1 61.97 9 VAL B O 1
ATOM 837 N N . VAL B 1 10 ? -21.484 23.281 14.633 1 64.25 10 VAL B N 1
ATOM 838 C CA . VAL B 1 10 ? -20.141 23.141 15.172 1 64.25 10 VAL B CA 1
ATOM 839 C C . VAL B 1 10 ? -19.938 21.703 15.672 1 64.25 10 VAL B C 1
ATOM 841 O O . VAL B 1 10 ? -18.891 21.109 15.445 1 64.25 10 VAL B O 1
ATOM 844 N N . VAL B 1 11 ? -20.938 21.219 16.297 1 65 11 VAL B N 1
ATOM 845 C CA . VAL B 1 11 ? -20.844 19.875 16.828 1 65 11 VAL B CA 1
ATOM 846 C C . VAL B 1 11 ? -20.734 18.875 15.672 1 65 11 VAL B C 1
ATOM 848 O O . VAL B 1 11 ? -19.953 17.922 15.734 1 65 11 VAL B O 1
ATOM 851 N N . ILE B 1 12 ? -21.469 19.156 14.648 1 63.91 12 ILE B N 1
ATOM 852 C CA . ILE B 1 12 ? -21.438 18.234 13.523 1 63.91 12 ILE B CA 1
ATOM 853 C C . ILE B 1 12 ? -20.078 18.297 12.836 1 63.91 12 ILE B C 1
ATOM 855 O O . ILE B 1 12 ? -19.5 17.266 12.477 1 63.91 12 ILE B O 1
ATOM 859 N N . ALA B 1 13 ? -19.719 19.562 12.773 1 61.75 13 ALA B N 1
ATOM 860 C CA . ALA B 1 13 ? -18.406 19.719 12.125 1 61.75 13 ALA B CA 1
ATOM 861 C C . ALA B 1 13 ? -17.312 19.047 12.938 1 61.75 13 ALA B C 1
ATOM 863 O O . ALA B 1 13 ? -16.422 18.391 12.375 1 61.75 13 ALA B O 1
ATOM 864 N N . LEU B 1 14 ? -17.391 19.172 14.211 1 61.25 14 LEU B N 1
ATOM 865 C CA . LEU B 1 14 ? -16.391 18.578 15.094 1 61.25 14 LEU B CA 1
ATOM 866 C C . LEU B 1 14 ? -16.484 17.062 15.07 1 61.25 14 LEU B C 1
ATOM 868 O O . LEU B 1 14 ? -15.461 16.359 15.062 1 61.25 14 LEU B O 1
ATOM 872 N N . THR B 1 15 ? -17.672 16.531 15.055 1 62.97 15 THR B N 1
ATOM 873 C CA . THR B 1 15 ? -17.844 15.094 15.055 1 62.97 15 THR B CA 1
ATOM 874 C C . THR B 1 15 ? -17.344 14.484 13.742 1 62.97 15 THR B C 1
ATOM 876 O O . THR B 1 15 ? -16.75 13.406 13.742 1 62.97 15 THR B O 1
ATOM 879 N N . VAL B 1 16 ? -17.625 15.172 12.688 1 59.16 16 VAL B N 1
ATOM 880 C CA . VAL B 1 16 ? -17.219 14.641 11.391 1 59.16 16 VAL B CA 1
ATOM 881 C C . VAL B 1 16 ? -15.703 14.625 11.289 1 59.16 16 VAL B C 1
ATOM 883 O O . VAL B 1 16 ? -15.117 13.672 10.773 1 59.16 16 VAL B O 1
ATOM 886 N N . CYS B 1 17 ? -15.07 15.594 11.828 1 57 17 CYS B N 1
ATOM 887 C CA . CYS B 1 17 ? -13.617 15.68 11.781 1 57 17 CYS B CA 1
ATOM 888 C C . CYS B 1 17 ? -12.977 14.586 12.625 1 57 17 CYS B C 1
ATOM 890 O O . CYS B 1 17 ? -11.898 14.086 12.289 1 57 17 CYS B O 1
ATOM 892 N N . LEU B 1 18 ? -13.586 14.234 13.695 1 55.97 18 LEU B N 1
ATOM 893 C CA . LEU B 1 18 ? -13.031 13.227 14.602 1 55.97 18 LEU B CA 1
ATOM 894 C C . LEU B 1 18 ? -13.172 11.828 14.016 1 55.97 18 LEU B C 1
ATOM 896 O O . LEU B 1 18 ? -12.336 10.961 14.258 1 55.97 18 LEU B O 1
ATOM 900 N N . THR B 1 19 ? -14.148 11.562 13.336 1 53.72 19 THR B N 1
ATOM 901 C CA . THR B 1 19 ? -14.312 10.203 12.836 1 53.72 19 THR B CA 1
ATOM 902 C C . THR B 1 19 ? -13.414 9.961 11.625 1 53.72 19 THR B C 1
ATOM 904 O O . THR B 1 19 ? -13.266 8.82 11.172 1 53.72 19 THR B O 1
ATOM 907 N N . ALA B 1 20 ? -12.898 10.922 11.023 1 52.25 20 ALA B N 1
ATOM 908 C CA . ALA B 1 20 ? -12.117 10.719 9.805 1 52.25 20 ALA B CA 1
ATOM 909 C C . ALA B 1 20 ? -10.844 9.93 10.094 1 52.25 20 ALA B C 1
ATOM 911 O O . ALA B 1 20 ? -10.336 9.211 9.227 1 52.25 20 ALA B O 1
ATOM 912 N N . ASN B 1 21 ? -10.328 9.938 11.352 1 48.38 21 ASN B N 1
ATOM 913 C CA . ASN B 1 21 ? -9.047 9.297 11.609 1 48.38 21 ASN B CA 1
ATOM 914 C C . ASN B 1 21 ? -9.211 7.84 12.031 1 48.38 21 ASN B C 1
ATOM 916 O O . ASN B 1 21 ? -8.234 7.109 12.172 1 48.38 21 ASN B O 1
ATOM 920 N N . THR B 1 22 ? -10.266 7.453 12.625 1 48.53 22 THR B N 1
ATOM 921 C CA . THR B 1 22 ? -10.328 6.137 13.25 1 48.53 22 THR B CA 1
ATOM 922 C C . THR B 1 22 ? -10.25 5.035 12.203 1 48.53 22 THR B C 1
ATOM 924 O O . THR B 1 22 ? -10.25 3.85 12.539 1 48.53 22 THR B O 1
ATOM 927 N N . SER B 1 23 ? -10.398 5.227 11.016 1 49.78 23 SER B N 1
ATOM 928 C CA . SER B 1 23 ? -10.586 4.176 10.016 1 49.78 23 SER B CA 1
ATOM 929 C C . SER B 1 23 ? -9.289 3.434 9.742 1 49.78 23 SER B C 1
ATOM 931 O O . SER B 1 23 ? -9.234 2.564 8.867 1 49.78 23 SER B O 1
ATOM 933 N N . ALA B 1 24 ? -8.359 3.705 10.578 1 5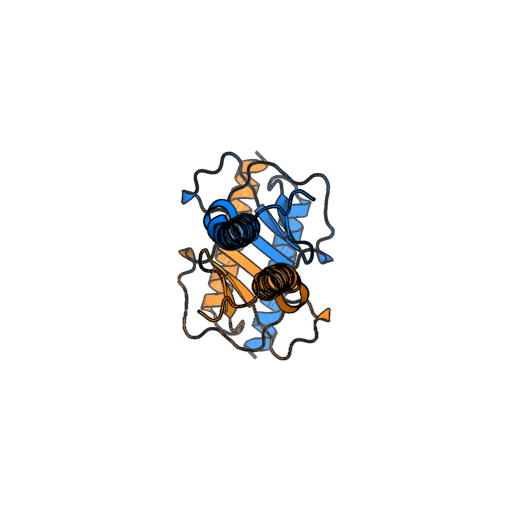0.03 24 ALA B N 1
ATOM 934 C CA . ALA B 1 24 ? -7.102 3.068 10.203 1 50.03 24 ALA B CA 1
ATOM 935 C C . ALA B 1 24 ? -7.188 1.552 10.352 1 50.03 24 ALA B C 1
ATOM 937 O O . ALA B 1 24 ? -6.664 0.81 9.523 1 50.03 24 ALA B O 1
ATOM 938 N N . ALA B 1 25 ? -7.609 0.986 11.688 1 50.22 25 ALA B N 1
ATOM 939 C CA . ALA B 1 25 ? -7.664 -0.44 11.992 1 50.22 25 ALA B CA 1
ATOM 940 C C . ALA B 1 25 ? -8.438 -1.205 10.922 1 50.22 25 ALA B C 1
ATOM 942 O O . ALA B 1 25 ? -7.996 -2.27 10.477 1 50.22 25 ALA B O 1
ATOM 943 N N . TYR B 1 26 ? -9.602 -0.584 10.57 1 56.38 26 TYR B N 1
ATOM 944 C CA . TYR B 1 26 ? -10.492 -1.226 9.609 1 56.38 26 TYR B CA 1
ATOM 945 C C . TYR B 1 26 ? -9.984 -1.045 8.188 1 56.38 26 TYR B C 1
ATOM 947 O O . TYR B 1 26 ? -10.484 -1.678 7.254 1 56.38 26 TYR B O 1
ATOM 955 N N . ARG B 1 27 ? -8.766 -0.445 8.328 1 73.75 27 ARG B N 1
ATOM 956 C CA . ARG B 1 27 ? -8.203 0.002 7.059 1 73.75 27 ARG B CA 1
ATOM 957 C C . ARG B 1 27 ? -7.492 -1.141 6.344 1 73.75 27 ARG B C 1
ATOM 959 O O . ARG B 1 27 ? -7.477 -1.194 5.113 1 73.75 27 ARG B O 1
ATOM 966 N N . TYR B 1 28 ? -7.289 -2.275 7.191 1 85.44 28 TYR B N 1
ATOM 967 C CA . TYR B 1 28 ? -6.57 -3.359 6.531 1 85.44 28 TYR B CA 1
ATOM 968 C C . TYR B 1 28 ? -7.363 -4.66 6.605 1 85.44 28 TYR B C 1
ATOM 970 O O . TYR B 1 28 ? -6.793 -5.73 6.832 1 85.44 28 TYR B O 1
ATOM 978 N N . CYS B 1 29 ? -8.664 -4.641 6.633 1 88 29 CYS B N 1
ATOM 979 C CA . CYS B 1 29 ? -9.523 -5.812 6.605 1 88 29 CYS B CA 1
ATOM 980 C C . CYS B 1 29 ? -10.641 -5.645 5.574 1 88 29 CYS B C 1
ATOM 982 O O . CYS B 1 29 ? -11.289 -4.602 5.523 1 88 29 CYS B O 1
ATOM 984 N N . CYS B 1 30 ? -10.836 -6.797 4.867 1 91.25 30 CYS B N 1
ATOM 985 C CA . CYS B 1 30 ? -11.805 -6.75 3.773 1 91.25 30 CYS B CA 1
ATOM 986 C C . CYS B 1 30 ? -13.055 -7.555 4.109 1 91.25 30 CYS B C 1
ATOM 988 O O . CYS B 1 30 ? -12.961 -8.602 4.758 1 91.25 30 CYS B O 1
ATOM 990 N N . ARG B 1 31 ? -14.148 -7.07 3.717 1 91.75 31 ARG B N 1
ATOM 991 C CA . ARG B 1 31 ? -15.398 -7.789 3.896 1 91.75 31 ARG B CA 1
ATOM 992 C C . ARG B 1 31 ? -16.016 -8.148 2.551 1 91.75 31 ARG B C 1
ATOM 994 O O . ARG B 1 31 ? -16.922 -8.992 2.482 1 91.75 31 ARG B O 1
ATOM 1001 N N . ARG B 1 32 ? -15.547 -7.445 1.527 1 93.81 32 ARG B N 1
ATOM 1002 C CA . ARG B 1 32 ? -16.016 -7.695 0.169 1 93.81 32 ARG B CA 1
ATOM 1003 C C . ARG B 1 32 ? -14.898 -7.457 -0.848 1 93.81 32 ARG B C 1
ATOM 1005 O O . ARG B 1 32 ? -13.945 -6.734 -0.569 1 93.81 32 ARG B O 1
ATOM 1012 N N . TYR B 1 33 ? -15.047 -8.062 -1.985 1 95.12 33 TYR B N 1
ATOM 1013 C CA . TYR B 1 33 ? -14.094 -7.871 -3.07 1 95.12 33 TYR B CA 1
ATOM 1014 C C . TYR B 1 33 ? -14.586 -6.812 -4.047 1 95.12 33 TYR B C 1
ATOM 1016 O O . TYR B 1 33 ? -15.797 -6.641 -4.23 1 95.12 33 TYR B O 1
ATOM 1024 N N . MET B 1 34 ? -13.586 -6.094 -4.57 1 95.19 34 MET B N 1
ATOM 1025 C CA . MET B 1 34 ? -13.914 -5.199 -5.68 1 95.19 34 MET B CA 1
ATOM 1026 C C . MET B 1 34 ? -14.461 -5.988 -6.867 1 95.19 34 MET B C 1
ATOM 1028 O O . MET B 1 34 ? -14.078 -7.141 -7.082 1 95.19 34 MET B O 1
ATOM 1032 N N . ILE B 1 35 ? -15.305 -5.316 -7.59 1 93.62 35 ILE B N 1
ATOM 1033 C CA . ILE B 1 35 ? -15.859 -5.941 -8.789 1 93.62 35 ILE B CA 1
ATOM 1034 C C . ILE B 1 35 ? -15.008 -5.578 -10 1 93.62 35 ILE B C 1
ATOM 1036 O O . ILE B 1 35 ? -14.695 -4.406 -10.219 1 93.62 35 ILE B O 1
ATOM 1040 N N . GLY B 1 36 ? -14.586 -6.609 -10.758 1 93.75 36 GLY B N 1
ATOM 1041 C CA . GLY B 1 36 ? -13.82 -6.367 -11.969 1 93.75 36 GLY B CA 1
ATOM 1042 C C . GLY B 1 36 ? -12.32 -6.41 -11.742 1 93.75 36 GLY B C 1
ATOM 1043 O O . GLY B 1 36 ? -11.852 -7.004 -10.766 1 93.75 36 GLY B O 1
ATOM 1044 N N . ARG B 1 37 ? -11.609 -5.969 -12.891 1 93.94 37 ARG B N 1
ATOM 1045 C CA . ARG B 1 37 ? -10.148 -5.949 -12.852 1 93.94 37 ARG B CA 1
ATOM 1046 C C . ARG B 1 37 ? -9.609 -4.555 -13.148 1 93.94 37 ARG B C 1
ATOM 1048 O O . ARG B 1 37 ? -10.273 -3.752 -13.797 1 93.94 37 ARG B O 1
ATOM 1055 N N . LEU B 1 38 ? -8.477 -4.191 -12.555 1 95.56 38 LEU B N 1
ATOM 1056 C CA . LEU B 1 38 ? -7.773 -2.938 -12.789 1 95.56 38 LEU B CA 1
ATOM 1057 C C . LEU B 1 38 ? -6.445 -3.188 -13.492 1 95.56 38 LEU B C 1
ATOM 1059 O O . LEU B 1 38 ? -5.785 -4.199 -13.242 1 95.56 38 LEU B O 1
ATOM 1063 N N . PRO B 1 39 ? -6.242 -2.242 -14.477 1 96.06 39 PRO B N 1
ATOM 1064 C CA . PRO B 1 39 ? -4.887 -2.342 -15.023 1 96.06 39 PRO B CA 1
ATOM 1065 C C . PRO B 1 39 ? -3.805 -2.115 -13.969 1 96.06 39 PRO B C 1
ATOM 1067 O O . PRO B 1 39 ? -3.967 -1.268 -13.094 1 96.06 39 PRO B O 1
ATOM 1070 N N . CYS B 1 40 ? -2.758 -2.85 -14.039 1 96.88 40 CYS B N 1
ATOM 1071 C CA . CYS B 1 40 ? -1.681 -2.77 -13.062 1 96.88 40 CYS B CA 1
ATOM 1072 C C . CYS B 1 40 ? -1.104 -1.359 -13 1 96.88 40 CYS B C 1
ATOM 1074 O O . CYS B 1 40 ? -0.599 -0.935 -11.961 1 96.88 40 CYS B O 1
ATOM 1076 N N . SER B 1 41 ? -1.175 -0.65 -14.109 1 93.81 41 SER B N 1
ATOM 1077 C CA . SER B 1 41 ? -0.611 0.694 -14.172 1 93.81 41 SER B CA 1
ATOM 1078 C C . SER B 1 41 ? -1.363 1.653 -13.258 1 93.81 41 SER B C 1
ATOM 1080 O O . SER B 1 41 ? -0.83 2.693 -12.867 1 93.81 41 SER B O 1
ATOM 1082 N N . ALA B 1 42 ? -2.615 1.259 -12.984 1 93.62 42 ALA B N 1
ATOM 1083 C CA . ALA B 1 42 ? -3.43 2.107 -12.125 1 93.62 42 ALA B CA 1
ATOM 1084 C C . ALA B 1 42 ? -3.141 1.831 -10.648 1 93.62 42 ALA B C 1
ATOM 1086 O O . ALA B 1 42 ? -3.611 2.559 -9.773 1 93.62 42 ALA B O 1
ATOM 1087 N N . ILE B 1 43 ? -2.436 0.835 -10.344 1 95.38 43 ILE B N 1
ATOM 1088 C CA . ILE B 1 43 ? -2.174 0.396 -8.977 1 95.38 43 ILE B CA 1
ATOM 1089 C C . ILE B 1 43 ? -0.811 0.912 -8.523 1 95.38 43 ILE B C 1
ATOM 1091 O O . ILE B 1 43 ? 0.207 0.641 -9.164 1 95.38 43 ILE B O 1
ATOM 1095 N N . LYS B 1 44 ? -0.778 1.624 -7.402 1 93.88 44 LYS B N 1
ATOM 1096 C CA . LYS B 1 44 ? 0.44 2.256 -6.902 1 93.88 44 LYS B CA 1
ATOM 1097 C C . LYS B 1 44 ? 1.118 1.388 -5.848 1 93.88 44 LYS B C 1
ATOM 1099 O O . LYS B 1 44 ? 2.305 1.561 -5.562 1 93.88 44 LYS B O 1
ATOM 1104 N N . GLY B 1 45 ? 0.418 0.507 -5.281 1 96.31 45 GLY B N 1
ATOM 1105 C CA . GLY B 1 45 ? 0.879 -0.334 -4.191 1 96.31 45 GLY B CA 1
ATOM 1106 C C . GLY B 1 45 ? -0.199 -1.252 -3.648 1 96.31 45 GLY B C 1
ATOM 1107 O O . GLY B 1 45 ? -1.273 -1.374 -4.238 1 96.31 45 GLY B O 1
ATOM 1108 N N . TYR B 1 46 ? 0.129 -1.911 -2.596 1 96.56 46 TYR B N 1
ATOM 1109 C CA . TYR B 1 46 ? -0.835 -2.824 -1.993 1 96.56 46 TYR B CA 1
ATOM 1110 C C . TYR B 1 46 ? -0.479 -3.113 -0.54 1 96.56 46 TYR B C 1
ATOM 1112 O O . TYR B 1 46 ? 0.619 -2.785 -0.086 1 96.56 46 TYR B O 1
ATOM 1120 N N . SER B 1 47 ? -1.477 -3.592 0.131 1 95.88 47 SER B N 1
ATOM 1121 C CA . SER B 1 47 ? -1.306 -4.059 1.504 1 95.88 47 SER B CA 1
ATOM 1122 C C . SER B 1 47 ? -1.898 -5.449 1.693 1 95.88 47 SER B C 1
ATOM 1124 O O . SER B 1 47 ? -2.834 -5.836 0.988 1 95.88 47 SER B O 1
ATOM 1126 N N . VAL B 1 48 ? -1.32 -6.141 2.539 1 95.19 48 VAL B N 1
ATOM 1127 C CA . VAL B 1 48 ? -1.77 -7.484 2.891 1 95.19 48 VAL B CA 1
ATOM 1128 C C . VAL B 1 48 ? -2.164 -7.527 4.363 1 95.19 48 VAL B C 1
ATOM 1130 O O . VAL B 1 48 ? -1.368 -7.172 5.238 1 95.19 48 VAL B O 1
ATOM 1133 N N . PRO B 1 49 ? -3.525 -7.844 4.641 1 85.25 49 PRO B N 1
ATOM 1134 C CA . PRO B 1 49 ? -3.961 -7.953 6.035 1 85.25 49 PRO B CA 1
ATOM 1135 C C . PRO B 1 49 ? -3.16 -8.984 6.824 1 85.25 49 PRO B C 1
ATOM 1137 O O . PRO B 1 49 ? -2.758 -10.016 6.273 1 85.25 49 PRO B O 1
ATOM 1140 N N . THR B 1 50 ? -2.865 -8.68 7.992 1 76.44 50 THR B N 1
ATOM 1141 C CA . THR B 1 50 ? -2.182 -9.609 8.883 1 76.44 50 THR B CA 1
ATOM 1142 C C . THR B 1 50 ? -3.16 -10.633 9.445 1 76.44 50 THR B C 1
AT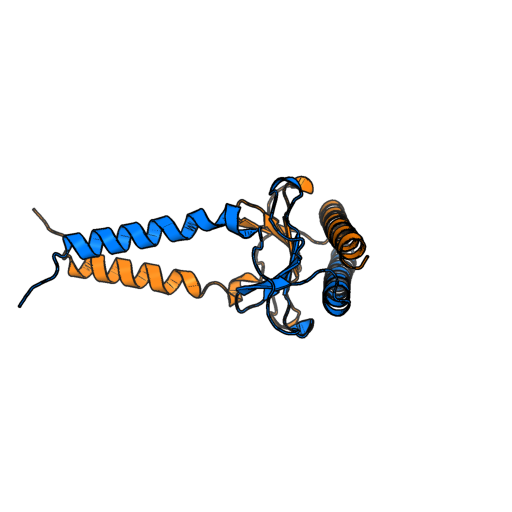OM 1144 O O . THR B 1 50 ? -4.363 -10.375 9.531 1 76.44 50 THR B O 1
ATOM 1147 N N . VAL B 1 51 ? -2.551 -11.742 9.711 1 68.5 51 VAL B N 1
ATOM 1148 C CA . VAL B 1 51 ? -3.326 -12.852 10.266 1 68.5 51 VAL B CA 1
ATOM 1149 C C . VAL B 1 51 ? -4.008 -12.398 11.555 1 68.5 51 VAL B C 1
ATOM 1151 O O . VAL B 1 51 ? -5.094 -12.883 11.891 1 68.5 51 VAL B O 1
ATOM 1154 N N . THR B 1 52 ? -3.393 -11.438 12.078 1 66.88 52 THR B N 1
ATOM 1155 C CA . THR B 1 52 ? -3.912 -11.039 13.383 1 66.88 52 THR B CA 1
ATOM 1156 C C . THR B 1 52 ? -5.262 -10.344 13.242 1 66.88 52 THR B C 1
ATOM 1158 O O . THR B 1 52 ? -6.02 -10.242 14.211 1 66.88 52 THR B O 1
ATOM 1161 N N . GLU B 1 53 ? -5.684 -9.984 12.195 1 71.75 53 GLU B N 1
ATOM 1162 C CA . GLU B 1 53 ? -6.895 -9.195 11.992 1 71.75 53 GLU B CA 1
ATOM 1163 C C . GLU B 1 53 ? -8.117 -10.094 11.844 1 71.75 53 GLU B C 1
ATOM 1165 O O . GLU B 1 53 ? -9.258 -9.633 11.977 1 71.75 53 GLU B O 1
ATOM 1170 N N . MET B 1 54 ? -8.008 -11.367 11.906 1 81.12 54 MET B N 1
ATOM 1171 C CA . MET B 1 54 ? -9.117 -12.305 11.781 1 81.12 54 MET B CA 1
ATOM 1172 C C . MET B 1 54 ? -10.172 -11.773 10.82 1 81.12 54 MET B C 1
ATOM 1174 O O . MET B 1 54 ? -11.352 -11.703 11.172 1 81.12 54 MET B O 1
ATOM 1178 N N . CYS B 1 55 ? -9.859 -11.375 9.664 1 87.81 55 CYS B N 1
ATOM 1179 C CA . CYS B 1 55 ? -10.75 -10.852 8.633 1 87.81 55 CYS B CA 1
ATOM 1180 C C . CYS B 1 55 ? -11.617 -11.961 8.055 1 87.81 55 CYS B C 1
ATOM 1182 O O . CYS B 1 55 ? -11.195 -13.117 7.984 1 87.81 55 CYS B O 1
ATOM 1184 N N . PRO B 1 56 ? -12.812 -11.727 7.676 1 90 56 PRO B N 1
ATOM 1185 C CA . PRO B 1 56 ? -13.734 -12.758 7.191 1 90 56 PRO B CA 1
ATOM 1186 C C . PRO B 1 56 ? -13.273 -13.383 5.871 1 90 56 PRO B C 1
ATOM 1188 O O . PRO B 1 56 ? -13.641 -14.523 5.566 1 90 56 PRO B O 1
ATOM 1191 N N . ILE B 1 57 ? -12.516 -12.633 5.059 1 92.5 57 ILE B N 1
ATOM 1192 C CA . ILE B 1 57 ? -12.078 -13.172 3.771 1 92.5 57 ILE B CA 1
ATOM 1193 C C . ILE B 1 57 ? -10.586 -12.898 3.582 1 92.5 57 ILE B C 1
ATOM 1195 O O . ILE B 1 57 ? -10.047 -11.938 4.137 1 92.5 57 ILE B O 1
ATOM 1199 N N . ASN B 1 58 ? -9.938 -13.734 2.799 1 93.62 58 ASN B N 1
ATOM 1200 C CA . ASN B 1 58 ? -8.594 -13.445 2.297 1 93.62 58 ASN B CA 1
ATOM 1201 C C . ASN B 1 58 ? -8.625 -12.375 1.209 1 93.62 58 ASN B C 1
ATOM 1203 O O . ASN B 1 58 ? -9.523 -12.367 0.359 1 93.62 58 ASN B O 1
ATOM 1207 N N . ALA B 1 59 ? -7.703 -11.414 1.309 1 95.62 59 ALA B N 1
ATOM 1208 C CA . ALA B 1 59 ? -7.727 -10.352 0.306 1 95.62 59 ALA B CA 1
ATOM 1209 C C . ALA B 1 59 ? -6.355 -9.695 0.164 1 95.62 59 ALA B C 1
ATOM 1211 O O . ALA B 1 59 ? -5.512 -9.805 1.06 1 95.62 59 ALA B O 1
ATOM 1212 N N . ILE B 1 60 ? -6.121 -9.164 -0.901 1 96.5 60 ILE B N 1
ATOM 1213 C CA . ILE B 1 60 ? -5.059 -8.188 -1.139 1 96.5 60 ILE B CA 1
ATOM 1214 C C . ILE B 1 60 ? -5.668 -6.812 -1.401 1 96.5 60 ILE B C 1
ATOM 1216 O O . ILE B 1 60 ? -6.555 -6.672 -2.246 1 96.5 60 ILE B O 1
ATOM 1220 N N . ILE B 1 61 ? -5.246 -5.891 -0.636 1 96.19 61 ILE B N 1
ATOM 1221 C CA . ILE B 1 61 ? -5.777 -4.539 -0.767 1 96.19 61 ILE B CA 1
ATOM 1222 C C . ILE B 1 61 ? -4.898 -3.725 -1.711 1 96.19 61 ILE B C 1
ATOM 1224 O O . ILE B 1 61 ? -3.744 -3.426 -1.391 1 96.19 61 ILE B O 1
ATOM 1228 N N . ILE B 1 62 ? -5.445 -3.363 -2.85 1 96.25 62 ILE B N 1
ATOM 1229 C CA . ILE B 1 62 ? -4.68 -2.572 -3.807 1 96.25 62 ILE B CA 1
ATOM 1230 C C . ILE B 1 62 ? -4.922 -1.086 -3.559 1 96.25 62 ILE B C 1
ATOM 1232 O O . ILE B 1 62 ? -6.02 -0.688 -3.16 1 96.25 62 ILE B O 1
ATOM 1236 N N . HIS B 1 63 ? -3.91 -0.289 -3.764 1 93.44 63 HIS B N 1
ATOM 1237 C CA . HIS B 1 63 ? -3.957 1.16 -3.604 1 93.44 63 HIS B CA 1
ATOM 1238 C C . HIS B 1 63 ? -3.881 1.865 -4.953 1 93.44 63 HIS B C 1
ATOM 1240 O O . HIS B 1 63 ? -2.947 1.638 -5.727 1 93.44 63 HIS B O 1
ATOM 1246 N N . THR B 1 64 ? -4.852 2.664 -5.223 1 92.19 64 THR B N 1
ATOM 1247 C CA . THR B 1 64 ? -4.875 3.479 -6.434 1 92.19 64 THR B CA 1
ATOM 1248 C C . THR B 1 64 ? -4.98 4.961 -6.086 1 92.19 64 THR B C 1
ATOM 1250 O O . THR B 1 64 ? -5.172 5.32 -4.922 1 92.19 64 THR B O 1
ATOM 1253 N N . LYS B 1 65 ? -4.809 5.758 -7.09 1 86.44 65 LYS B N 1
ATOM 1254 C CA . LYS B 1 65 ? -4.98 7.191 -6.879 1 86.44 65 LYS B CA 1
ATOM 1255 C C . LYS B 1 65 ? -6.383 7.508 -6.367 1 86.44 65 LYS B C 1
ATOM 1257 O O . LYS B 1 65 ? -6.578 8.484 -5.637 1 86.44 65 LYS B O 1
ATOM 1262 N N . LYS B 1 66 ? -7.336 6.586 -6.699 1 85.19 66 LYS B N 1
ATOM 1263 C CA . LYS B 1 66 ? -8.734 6.816 -6.367 1 85.19 66 LYS B CA 1
ATOM 1264 C C . LYS B 1 66 ? -9.086 6.211 -5.008 1 85.19 66 LYS B C 1
ATOM 1266 O O . LYS B 1 66 ? -10.195 6.391 -4.508 1 85.19 66 LYS B O 1
ATOM 1271 N N . GLY B 1 67 ? -8.258 5.504 -4.383 1 87.19 67 GLY B N 1
ATOM 1272 C CA . GLY B 1 67 ? -8.508 4.871 -3.1 1 87.19 67 GLY B CA 1
ATOM 1273 C C . GLY B 1 67 ? -8.047 3.426 -3.045 1 87.19 67 GLY B C 1
ATOM 1274 O O . GLY B 1 67 ? -7.195 3.012 -3.834 1 87.19 67 GLY B O 1
ATOM 1275 N N . LYS B 1 68 ? -8.539 2.754 -2.037 1 90.06 68 LYS B N 1
ATOM 1276 C CA . LYS B 1 68 ? -8.195 1.352 -1.829 1 90.06 68 LYS B CA 1
ATOM 1277 C C . LYS B 1 68 ? -9.312 0.433 -2.303 1 90.06 68 LYS B C 1
ATOM 1279 O O . LYS B 1 68 ? -10.477 0.842 -2.361 1 90.06 68 LYS B O 1
ATOM 1284 N N . ALA B 1 69 ? -8.953 -0.755 -2.684 1 93.62 69 ALA B N 1
ATOM 1285 C CA . ALA B 1 69 ? -9.93 -1.765 -3.088 1 93.62 69 ALA B CA 1
ATOM 1286 C C . ALA B 1 69 ? -9.477 -3.162 -2.67 1 93.62 69 ALA B C 1
ATOM 1288 O O . ALA B 1 69 ? -8.305 -3.506 -2.799 1 93.62 69 ALA B O 1
ATOM 1289 N N . CYS B 1 70 ? -10.375 -3.912 -2.191 1 95.31 70 CYS B N 1
ATOM 1290 C CA . CYS B 1 70 ? -10.094 -5.293 -1.813 1 95.31 70 CYS B CA 1
ATOM 1291 C C . CYS B 1 70 ? -10.195 -6.219 -3.02 1 95.31 70 CYS B C 1
ATOM 1293 O O . CYS B 1 70 ? -11.227 -6.266 -3.691 1 95.31 70 CYS B O 1
ATOM 1295 N N . THR B 1 71 ? -9.141 -6.914 -3.322 1 96.81 71 THR B N 1
ATOM 1296 C CA . THR B 1 71 ? -9.133 -7.809 -4.477 1 96.81 71 THR B CA 1
ATOM 1297 C C . THR B 1 71 ? -9.047 -9.266 -4.035 1 96.81 71 THR B C 1
ATOM 1299 O O . THR B 1 71 ? -8.523 -9.562 -2.961 1 96.81 71 THR B O 1
ATOM 1302 N N . ASN B 1 72 ? -9.633 -10.172 -4.883 1 96.62 72 ASN B N 1
ATOM 1303 C CA . ASN B 1 72 ? -9.555 -11.617 -4.68 1 96.62 72 ASN B CA 1
ATOM 1304 C C . ASN B 1 72 ? -8.172 -12.148 -5.023 1 96.62 72 ASN B C 1
ATOM 1306 O O . ASN B 1 72 ? -7.762 -12.141 -6.188 1 96.62 72 ASN B O 1
ATOM 1310 N N . PRO B 1 73 ? -7.441 -12.672 -3.967 1 96.88 73 PRO B N 1
ATOM 1311 C CA . PRO B 1 73 ? -6.062 -13.102 -4.211 1 96.88 73 PRO B CA 1
ATOM 1312 C C . PRO B 1 73 ? -5.977 -14.352 -5.09 1 96.88 73 PRO B C 1
ATOM 1314 O O . PRO B 1 73 ? -4.895 -14.695 -5.57 1 96.88 73 PRO B O 1
ATOM 1317 N N . ALA B 1 74 ? -7.047 -14.992 -5.324 1 97.19 74 ALA B N 1
ATOM 1318 C CA . ALA B 1 74 ? -7.062 -16.188 -6.164 1 97.19 74 ALA B CA 1
ATOM 1319 C C . ALA B 1 74 ? -6.918 -15.828 -7.637 1 97.19 74 ALA B C 1
ATOM 1321 O O . ALA B 1 74 ? -6.594 -16.688 -8.461 1 97.19 74 ALA B O 1
ATOM 1322 N N . LEU B 1 75 ? -7.266 -14.672 -7.945 1 97.25 75 LEU B N 1
ATOM 1323 C CA . LEU B 1 75 ? -7.223 -14.227 -9.336 1 97.25 75 LEU B CA 1
ATOM 1324 C C . LEU B 1 75 ? -5.785 -13.984 -9.781 1 97.25 75 LEU B C 1
ATOM 1326 O O . LEU B 1 75 ? -5.059 -13.203 -9.164 1 97.25 75 LEU B O 1
ATOM 1330 N N . LYS B 1 76 ? -5.406 -14.414 -10.891 1 96.88 76 LYS B N 1
ATOM 1331 C CA . LYS B 1 76 ? -4.035 -14.367 -11.383 1 96.88 76 LYS B CA 1
ATOM 1332 C C . LYS B 1 76 ? -3.592 -12.938 -11.641 1 96.88 76 LYS B C 1
ATOM 1334 O O . LYS B 1 76 ? -2.434 -12.578 -11.406 1 96.88 76 LYS B O 1
ATOM 1339 N N . TRP B 1 77 ? -4.508 -12.172 -12.188 1 97.5 77 TRP B N 1
ATOM 1340 C CA . TRP B 1 77 ? -4.105 -10.812 -12.539 1 97.5 77 TRP B CA 1
ATOM 1341 C C . TRP B 1 77 ? -3.686 -10.031 -11.297 1 97.5 77 TRP B C 1
ATOM 1343 O O . TRP B 1 77 ? -2.865 -9.117 -11.375 1 97.5 77 TRP B O 1
ATOM 1353 N N . VAL B 1 78 ? -4.328 -10.312 -10.156 1 97.94 78 VAL B N 1
ATOM 1354 C CA . VAL B 1 78 ? -3.973 -9.641 -8.906 1 97.94 78 VAL B CA 1
ATOM 1355 C C . VAL B 1 78 ? -2.518 -9.945 -8.555 1 97.94 78 VAL B C 1
ATOM 1357 O O . VAL B 1 78 ? -1.736 -9.031 -8.289 1 97.94 78 VAL B O 1
ATOM 1360 N N . MET B 1 79 ? -2.119 -11.195 -8.609 1 97.94 79 MET B N 1
ATOM 1361 C CA . MET B 1 79 ? -0.755 -11.594 -8.273 1 97.94 79 MET B CA 1
ATOM 1362 C C . MET B 1 79 ? 0.236 -11.078 -9.312 1 97.94 79 MET B C 1
ATOM 1364 O O . MET B 1 79 ? 1.37 -10.727 -8.977 1 97.94 79 MET B O 1
ATOM 1368 N N . ASP B 1 80 ? -0.235 -11 -10.562 1 98.12 80 ASP B N 1
ATOM 1369 C CA . ASP B 1 80 ? 0.605 -10.406 -11.594 1 98.12 80 ASP B CA 1
ATOM 1370 C C . ASP B 1 80 ? 0.939 -8.953 -11.25 1 98.12 80 ASP B C 1
ATOM 1372 O O . ASP B 1 80 ? 2.078 -8.516 -11.43 1 98.12 80 ASP B O 1
ATOM 1376 N N . CYS B 1 81 ? -0.013 -8.273 -10.789 1 98.25 81 CYS B N 1
ATOM 1377 C CA . CYS B 1 81 ? 0.2 -6.875 -10.422 1 98.25 81 CYS B CA 1
ATOM 1378 C C . CYS B 1 81 ? 1.123 -6.762 -9.219 1 98.25 81 CYS B C 1
ATOM 1380 O O . CYS B 1 81 ? 1.973 -5.871 -9.164 1 98.25 81 CYS B O 1
ATOM 1382 N N . VAL B 1 82 ? 0.944 -7.645 -8.234 1 98.44 82 VAL B N 1
ATOM 1383 C CA . VAL B 1 82 ? 1.82 -7.699 -7.07 1 98.44 82 VAL B CA 1
ATOM 1384 C C . VAL B 1 82 ? 3.271 -7.852 -7.52 1 98.44 82 VAL B C 1
ATOM 1386 O O . VAL B 1 82 ? 4.152 -7.121 -7.055 1 98.44 82 VAL B O 1
ATOM 1389 N N . ASP B 1 83 ? 3.484 -8.711 -8.461 1 98.56 83 ASP B N 1
ATOM 1390 C CA . ASP B 1 83 ? 4.836 -8.961 -8.945 1 98.56 83 ASP B CA 1
ATOM 1391 C C . ASP B 1 83 ? 5.371 -7.766 -9.727 1 98.56 83 ASP B C 1
ATOM 1393 O O . ASP B 1 83 ? 6.562 -7.449 -9.648 1 98.56 83 ASP B O 1
ATOM 1397 N N . ARG B 1 84 ? 4.531 -7.133 -10.453 1 97.94 84 ARG B N 1
ATOM 1398 C CA . ARG B 1 84 ? 4.949 -5.949 -11.195 1 97.94 84 ARG B CA 1
ATOM 1399 C C . ARG B 1 84 ? 5.379 -4.832 -10.25 1 97.94 84 ARG B C 1
ATOM 1401 O O . ARG B 1 84 ? 6.379 -4.152 -10.5 1 97.94 84 ARG B O 1
ATOM 1408 N N . ILE B 1 85 ? 4.633 -4.668 -9.219 1 97.88 85 ILE B N 1
ATOM 1409 C CA . ILE B 1 85 ? 4.961 -3.635 -8.242 1 97.88 85 ILE B CA 1
ATOM 1410 C C . ILE B 1 85 ? 6.285 -3.969 -7.562 1 97.88 85 ILE B C 1
ATOM 1412 O O . ILE B 1 85 ? 7.121 -3.088 -7.355 1 97.88 85 ILE B O 1
ATOM 1416 N N . ARG B 1 86 ? 6.438 -5.23 -7.188 1 98.06 86 ARG B N 1
ATOM 1417 C CA . ARG B 1 86 ? 7.699 -5.652 -6.586 1 98.06 86 ARG B CA 1
ATOM 1418 C C . ARG B 1 86 ? 8.867 -5.383 -7.523 1 98.06 86 ARG B C 1
ATOM 1420 O O . ARG B 1 86 ? 9.93 -4.934 -7.086 1 98.06 86 ARG B O 1
ATOM 1427 N N . ASN B 1 87 ? 8.688 -5.703 -8.781 1 97.81 87 ASN B N 1
ATOM 1428 C CA . ASN B 1 87 ? 9.734 -5.453 -9.766 1 97.81 87 ASN B CA 1
ATOM 1429 C C . ASN B 1 87 ? 10.062 -3.969 -9.875 1 97.81 87 ASN B C 1
ATOM 1431 O O . ASN B 1 87 ? 11.227 -3.598 -10.023 1 97.81 87 ASN B O 1
ATOM 1435 N N . LYS B 1 88 ? 9.07 -3.164 -9.891 1 96.38 88 LYS B N 1
ATOM 1436 C CA . LYS B 1 88 ? 9.297 -1.722 -9.883 1 96.38 88 LYS B CA 1
ATOM 1437 C C . LYS B 1 88 ? 10.125 -1.301 -8.664 1 96.38 88 LYS B C 1
ATOM 1439 O O . LYS B 1 88 ? 11.062 -0.515 -8.797 1 96.38 88 LYS B O 1
ATOM 1444 N N . ALA B 1 89 ? 9.727 -1.85 -7.523 1 97.12 89 ALA B N 1
ATOM 1445 C CA . ALA B 1 89 ? 10.461 -1.554 -6.297 1 97.12 89 ALA B CA 1
ATOM 1446 C C . ALA B 1 89 ? 11.922 -2 -6.406 1 97.12 89 ALA B C 1
ATOM 1448 O O . ALA B 1 89 ? 12.828 -1.298 -5.957 1 97.12 89 ALA B O 1
ATOM 1449 N N . TRP B 1 90 ? 12.133 -3.164 -6.953 1 97.12 90 TRP B N 1
ATOM 1450 C CA . TRP B 1 90 ? 13.469 -3.719 -7.141 1 97.12 90 TRP B CA 1
ATOM 1451 C C . TRP B 1 90 ? 14.305 -2.82 -8.047 1 97.12 90 TRP B C 1
ATOM 1453 O O . TRP B 1 90 ? 15.484 -2.572 -7.766 1 97.12 90 TRP B O 1
ATOM 1463 N N . LYS B 1 91 ? 13.719 -2.344 -9.125 1 95.94 91 LYS B N 1
ATOM 1464 C CA . LYS B 1 91 ? 14.43 -1.466 -10.047 1 95.94 91 LYS B CA 1
ATOM 1465 C C . LYS B 1 91 ? 14.852 -0.168 -9.367 1 95.94 91 LYS B C 1
ATOM 1467 O O . LYS B 1 91 ? 15.969 0.313 -9.562 1 95.94 91 LYS B O 1
ATOM 1472 N N . ILE B 1 92 ? 13.945 0.387 -8.617 1 94.19 92 ILE B N 1
ATOM 1473 C CA . ILE B 1 92 ? 14.266 1.615 -7.898 1 94.19 92 ILE B CA 1
ATOM 1474 C C . ILE B 1 92 ? 15.391 1.352 -6.898 1 94.19 92 ILE B C 1
ATOM 1476 O O . ILE B 1 92 ? 16.297 2.178 -6.738 1 94.19 92 ILE B O 1
ATOM 1480 N N . HIS B 1 93 ? 15.281 0.164 -6.199 1 95.62 93 HIS B N 1
ATOM 1481 C CA . HIS B 1 93 ? 16.328 -0.245 -5.273 1 95.62 93 HIS B CA 1
ATOM 1482 C C . HIS B 1 93 ? 17.672 -0.329 -5.977 1 95.62 93 HIS B C 1
ATOM 1484 O O . HIS B 1 93 ? 18.672 0.186 -5.469 1 95.62 93 HIS B O 1
ATOM 1490 N N . GLN B 1 94 ? 17.75 -0.936 -7.168 1 94.44 94 GLN B N 1
ATOM 1491 C CA . GLN B 1 94 ? 18.969 -1.11 -7.941 1 94.44 94 GLN B CA 1
ATOM 1492 C C . GLN B 1 94 ? 19.562 0.237 -8.359 1 94.44 94 GLN B C 1
ATOM 1494 O O . GLN B 1 94 ? 20.781 0.434 -8.305 1 94.44 94 GLN B O 1
ATOM 1499 N N . ARG B 1 95 ? 18.734 1.169 -8.656 1 92.44 95 ARG B N 1
ATOM 1500 C CA . ARG B 1 95 ? 19.156 2.488 -9.109 1 92.44 95 ARG B CA 1
ATOM 1501 C C . ARG B 1 95 ? 19.672 3.33 -7.945 1 92.44 95 ARG B C 1
ATOM 1503 O O . ARG B 1 95 ? 20.547 4.18 -8.125 1 92.44 95 ARG B O 1
ATOM 1510 N N . SER B 1 96 ? 19.109 3.016 -6.809 1 93.06 96 SER B N 1
ATOM 1511 C CA . SER B 1 96 ? 19.438 3.844 -5.652 1 93.06 96 SER B CA 1
ATOM 1512 C C . SER B 1 96 ? 20.641 3.299 -4.902 1 93.06 96 SER B C 1
ATOM 1514 O O . SER B 1 96 ? 21.281 4.016 -4.125 1 93.06 96 SER B O 1
ATOM 1516 N N . SER B 1 97 ? 20.875 1.986 -4.984 1 86.62 97 SER B N 1
ATOM 1517 C CA . SER B 1 97 ? 22 1.352 -4.297 1 86.62 97 SER B CA 1
ATOM 1518 C C . SER B 1 97 ? 23.297 1.512 -5.082 1 86.62 97 SER B C 1
ATOM 1520 O O . SER B 1 97 ? 24.375 1.167 -4.594 1 86.62 97 SER B O 1
ATOM 1522 N N . GLN B 1 98 ? 23.359 1.996 -6.312 1 77.12 98 GLN B N 1
ATOM 1523 C CA . GLN B 1 98 ? 24.562 2.258 -7.086 1 77.12 98 GLN B CA 1
ATOM 1524 C C . GLN B 1 98 ? 25.203 3.578 -6.672 1 77.12 98 GLN B C 1
ATOM 1526 O O . GLN B 1 98 ? 24.516 4.496 -6.223 1 77.12 98 GLN B O 1
#

Foldseek 3Di:
DPPPPPVVVVVVVVVVVVVVPPCVLVVAADDDFDPDDDDLVQFQDWDFDDPVSVHPDGFIWTQGPVGIGTHDPVDPVVVVSVVVNVVVVVVVVVVVVD/DPPPPPVVVVVVVVVVVVVVPPCVLVVAADDDFDPDDDDLVQFQDWDFDDPVSVHPDGFIWTQGPVGIGTHDPVDPVVVVSVVVNVVVVVVVVVVVVD

Radius of gyration: 20.03 Å; Cα contacts (8 Å, |Δi|>4): 279; chains: 2; bounding box: 60×62×40 Å

Organism: Oreochromis niloticus (NCBI:txid8128)

Secondary structure (DSSP, 8-state):
-----HHHHHHHHHHHHHHTSGGGGGGG--SSPPSS---GGGEEEEE---GGG--SS--EEEEETTEEEEE-TTSHHHHHHHHHHHHHHHHHHHHHH-/-----HHHHHHHHHHHHHHTTGGGGGGG--SSPPSS---GGGEEEEE---GGG--SS--EEEEETTEEEEE-TTSHHHHHHHHHHHHHHHHHHHHHH-

InterPro domains:
  IPR001811 Chemokine interleukin-8-like domain [PF00048] (29-84)
  IPR001811 Chemokine interleukin-8-like domain [SM00199] (26-85)
  IPR036048 Chemokine interleukin-8-like superfamily [SSF54117] (26-94)
  IPR039809 Chemokine beta/gamma/delta [PTHR120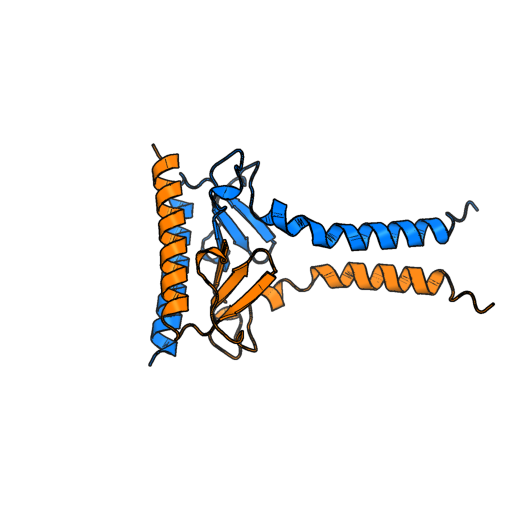15] (9-88)